Protein AF-A0A6P7GN76-F1 (afdb_monomer_lite)

Foldseek 3Di:
DDDDVPVVVVVLVVLVVVLVVCLVVVVVCCCCVPVQVVCCVVVVDHVVQVVVLCVVLLVQCLVVLAQVRSLVVVLCSCCPVVVHPSVCCVVCVQVCLLLVQVSLLSLLLSVLVSLCVVQVNDDDPVLSVLSNVLSNVVSNVPLQDQVCSLVSSVVSCVVSVRDCPCSVVVVVCSVVSSSVSNSRHHDDDPDD

Structure (mmCIF, N/CA/C/O backbone):
data_AF-A0A6P7GN76-F1
#
_entry.id   AF-A0A6P7GN76-F1
#
loop_
_atom_site.group_PDB
_atom_site.id
_atom_site.type_symbol
_atom_site.label_atom_id
_atom_site.label_alt_id
_atom_site.label_comp_id
_atom_site.label_asym_id
_atom_site.label_entity_id
_atom_site.label_seq_id
_atom_site.pdbx_PDB_ins_code
_atom_site.Cartn_x
_atom_site.Cartn_y
_atom_site.Cartn_z
_atom_site.occupancy
_atom_site.B_iso_or_equiv
_atom_site.auth_seq_id
_atom_site.auth_comp_id
_atom_site.auth_asym_id
_atom_site.auth_atom_id
_atom_site.pdbx_PDB_model_num
ATOM 1 N N . MET A 1 1 ? -1.998 12.000 -39.379 1.00 40.88 1 MET A N 1
ATOM 2 C CA . MET A 1 1 ? -2.944 11.175 -40.165 1.00 40.88 1 MET A CA 1
ATOM 3 C C . MET A 1 1 ? -2.112 10.050 -40.775 1.00 40.88 1 MET A C 1
ATOM 5 O O . MET A 1 1 ? -1.267 10.348 -41.595 1.00 40.88 1 MET A O 1
ATOM 9 N N . LYS A 1 2 ? -2.093 8.824 -40.243 1.00 29.69 2 LYS A N 1
ATOM 10 C CA . LYS A 1 2 ? -3.126 7.789 -40.419 1.00 29.69 2 LYS A CA 1
ATOM 11 C C . LYS A 1 2 ? -2.825 6.589 -39.490 1.00 29.69 2 LYS A C 1
ATOM 13 O O . LYS A 1 2 ? -1.679 6.181 -39.382 1.00 29.69 2 LYS A O 1
ATOM 18 N N . MET A 1 3 ? -3.868 6.043 -38.862 1.00 30.94 3 MET A N 1
ATOM 19 C CA . MET A 1 3 ? -4.043 4.615 -38.522 1.00 30.94 3 MET A CA 1
ATOM 20 C C . MET A 1 3 ? -3.067 3.880 -37.565 1.00 30.94 3 MET A C 1
ATOM 22 O O . MET A 1 3 ? -3.110 2.659 -37.547 1.00 30.94 3 MET A O 1
ATOM 26 N N . VAL A 1 4 ? -2.247 4.543 -36.736 1.00 45.50 4 VAL A N 1
ATOM 27 C CA . VAL A 1 4 ? -1.469 3.837 -35.670 1.00 45.50 4 VAL A CA 1
ATOM 28 C C . VAL A 1 4 ? -2.053 4.033 -34.258 1.00 45.50 4 VAL A C 1
ATOM 30 O O . VAL A 1 4 ? -1.902 3.191 -33.390 1.00 45.50 4 VAL A O 1
ATOM 33 N N . LYS A 1 5 ? -2.853 5.080 -34.024 1.00 52.41 5 LYS A N 1
ATOM 34 C CA . LYS A 1 5 ? -3.283 5.454 -32.661 1.00 52.41 5 LYS A CA 1
ATOM 35 C C . LYS A 1 5 ? -4.388 4.594 -32.029 1.00 52.41 5 LYS A C 1
ATOM 37 O O . LYS A 1 5 ? -4.547 4.652 -30.818 1.00 52.41 5 LYS A O 1
ATOM 42 N N . VAL A 1 6 ? -5.183 3.846 -32.798 1.00 51.44 6 VAL A N 1
ATOM 43 C CA . VAL A 1 6 ? -6.374 3.156 -32.249 1.00 51.44 6 VAL A CA 1
ATOM 44 C C . VAL A 1 6 ? -6.013 1.793 -31.655 1.00 51.44 6 VAL A C 1
ATOM 46 O O . VAL A 1 6 ? -6.516 1.445 -30.591 1.00 51.44 6 VAL A O 1
ATOM 49 N N . THR A 1 7 ? -5.084 1.062 -32.277 1.00 52.09 7 THR A N 1
ATOM 50 C CA . THR A 1 7 ? -4.563 -0.208 -31.746 1.00 52.09 7 THR A CA 1
ATOM 51 C C . THR A 1 7 ? -3.723 0.023 -30.488 1.00 52.09 7 THR A C 1
ATOM 53 O O . THR A 1 7 ? -3.873 -0.712 -29.516 1.00 52.09 7 THR A O 1
ATOM 56 N N . ASP A 1 8 ? -2.937 1.106 -30.465 1.00 63.81 8 ASP A N 1
ATOM 57 C CA . ASP A 1 8 ? -2.183 1.539 -29.283 1.00 63.81 8 ASP A CA 1
ATOM 58 C C . ASP A 1 8 ? -3.108 1.962 -28.139 1.00 63.81 8 ASP A C 1
ATOM 60 O O . ASP A 1 8 ? -2.852 1.624 -26.994 1.00 63.81 8 ASP A O 1
ATOM 64 N N . ILE A 1 9 ? -4.218 2.655 -28.420 1.00 66.75 9 ILE A N 1
ATOM 65 C CA . ILE A 1 9 ? -5.182 3.048 -27.379 1.00 66.75 9 ILE A CA 1
ATOM 66 C C . ILE A 1 9 ? -5.837 1.827 -26.737 1.00 66.75 9 ILE A C 1
ATOM 68 O O . ILE A 1 9 ? -5.947 1.776 -25.516 1.00 66.75 9 ILE A O 1
ATOM 72 N N . VAL A 1 10 ? -6.247 0.832 -27.528 1.00 73.62 10 VAL A N 1
ATOM 73 C CA . VAL A 1 10 ? -6.831 -0.405 -26.985 1.00 73.62 10 VAL A CA 1
ATOM 74 C C . VAL A 1 10 ? -5.789 -1.188 -26.181 1.00 73.62 10 VAL A C 1
ATOM 76 O O . VAL A 1 10 ? -6.105 -1.687 -25.100 1.00 73.62 10 VAL A O 1
ATOM 79 N N . LEU A 1 11 ? -4.540 -1.245 -26.655 1.00 73.75 11 LEU A N 1
ATOM 80 C CA . LEU A 1 11 ? -3.431 -1.871 -25.935 1.00 73.75 11 LEU A CA 1
ATOM 81 C C . LEU A 1 11 ? -3.127 -1.147 -24.616 1.00 73.75 11 LEU A C 1
ATOM 83 O O . LEU A 1 11 ? -3.018 -1.799 -23.583 1.00 73.75 11 LEU A O 1
ATOM 87 N N . VAL A 1 12 ? -3.053 0.183 -24.629 1.00 73.56 12 VAL A N 1
ATOM 88 C CA . VAL A 1 12 ? -2.817 1.009 -23.438 1.00 73.56 12 VAL A CA 1
ATOM 89 C C . VAL A 1 12 ? -3.969 0.852 -22.451 1.00 73.56 12 VAL A C 1
ATOM 91 O O . VAL A 1 12 ? -3.726 0.599 -21.279 1.00 73.56 12 VAL A O 1
ATOM 94 N N . ILE A 1 13 ? -5.227 0.901 -22.898 1.00 76.06 13 ILE A N 1
ATOM 95 C CA . ILE A 1 13 ? -6.390 0.650 -22.030 1.00 76.06 13 ILE A CA 1
ATOM 96 C C . ILE A 1 13 ? -6.326 -0.759 -21.426 1.00 76.06 13 ILE A C 1
ATOM 98 O O . ILE A 1 13 ? -6.604 -0.929 -20.239 1.00 76.06 13 ILE A O 1
ATOM 102 N N . SER A 1 14 ? -5.922 -1.765 -22.204 1.00 79.19 14 SER A N 1
ATOM 103 C CA . SER A 1 14 ? -5.743 -3.132 -21.706 1.00 79.19 14 SER A CA 1
ATOM 104 C C . SER A 1 14 ? -4.623 -3.223 -20.663 1.00 79.19 14 SER A C 1
ATOM 106 O O . SER A 1 14 ? -4.830 -3.801 -19.597 1.00 79.19 14 SER A O 1
ATOM 108 N N . GLN A 1 15 ? -3.468 -2.602 -20.915 1.00 77.81 15 GLN A N 1
ATOM 109 C CA . GLN A 1 15 ? -2.339 -2.537 -19.979 1.00 77.81 15 GLN A CA 1
ATOM 110 C C . GLN A 1 15 ? -2.715 -1.821 -18.678 1.00 77.81 15 GLN A C 1
ATOM 112 O O . GLN A 1 15 ? -2.392 -2.302 -17.593 1.00 77.81 15 GLN A O 1
ATOM 117 N N . LEU A 1 16 ? -3.454 -0.716 -18.773 1.00 78.19 16 LEU A N 1
ATOM 118 C CA . LEU A 1 16 ? -3.996 0.006 -17.624 1.00 78.19 16 LEU A CA 1
ATOM 119 C C . LEU A 1 16 ? -5.017 -0.848 -16.853 1.00 78.19 16 LEU A C 1
ATOM 121 O O . LEU A 1 16 ? -5.015 -0.850 -15.623 1.00 78.19 16 LEU A O 1
ATOM 125 N N . GLY A 1 17 ? -5.848 -1.623 -17.553 1.00 79.69 17 GLY A N 1
ATOM 126 C CA . GLY A 1 17 ? -6.764 -2.587 -16.942 1.00 79.69 17 GLY A CA 1
ATOM 127 C C . GLY A 1 17 ? -6.030 -3.669 -16.144 1.00 79.69 17 GLY A C 1
ATOM 128 O O . GLY A 1 17 ? -6.375 -3.923 -14.988 1.00 79.69 17 GLY A O 1
ATOM 129 N N . TRP A 1 18 ? -4.972 -4.252 -16.717 1.00 79.38 18 TRP A N 1
ATOM 130 C CA . TRP A 1 18 ? -4.101 -5.211 -16.027 1.00 79.38 18 TRP A CA 1
ATOM 131 C C . TRP A 1 18 ? -3.360 -4.588 -14.843 1.00 79.38 18 TRP A C 1
ATOM 133 O O . TRP A 1 18 ? -3.248 -5.219 -13.791 1.00 79.38 18 TRP A O 1
ATOM 143 N N . PHE A 1 19 ? -2.902 -3.345 -14.974 1.00 80.88 19 PHE A N 1
ATOM 144 C CA . PHE A 1 19 ? -2.276 -2.593 -13.889 1.00 80.88 19 PHE A CA 1
ATOM 145 C C . PHE A 1 19 ? -3.237 -2.387 -12.712 1.00 80.88 19 PHE A C 1
ATOM 147 O O . PHE A 1 19 ? -2.898 -2.721 -11.574 1.00 80.88 19 PHE A O 1
ATOM 154 N N . ILE A 1 20 ? -4.464 -1.928 -12.986 1.00 79.06 20 ILE A N 1
ATOM 155 C CA . ILE A 1 20 ? -5.505 -1.787 -11.962 1.00 79.06 20 ILE A CA 1
ATOM 156 C C . ILE A 1 20 ? -5.755 -3.147 -11.312 1.00 79.06 20 ILE A C 1
ATOM 158 O O . ILE A 1 20 ? -5.634 -3.254 -10.095 1.00 79.06 20 ILE A O 1
ATOM 162 N N . ALA A 1 21 ? -6.021 -4.196 -12.095 1.00 80.94 21 ALA A N 1
ATOM 163 C CA . ALA A 1 21 ? -6.261 -5.540 -11.571 1.00 80.94 21 ALA A CA 1
ATOM 164 C C . ALA A 1 21 ? -5.116 -6.032 -10.668 1.00 80.94 21 ALA A C 1
ATOM 166 O O . ALA A 1 21 ? -5.376 -6.568 -9.592 1.00 80.94 21 ALA A O 1
ATOM 167 N N . THR A 1 22 ? -3.864 -5.776 -11.052 1.00 83.31 22 THR A N 1
ATOM 168 C CA . THR A 1 22 ? -2.673 -6.133 -10.267 1.00 83.31 22 THR A CA 1
ATOM 169 C C . THR A 1 22 ? -2.651 -5.419 -8.918 1.00 83.31 22 THR A C 1
ATOM 171 O O . THR A 1 22 ? -2.397 -6.058 -7.899 1.00 83.31 22 THR A O 1
ATOM 174 N N . ILE A 1 23 ? -2.978 -4.123 -8.874 1.00 77.75 23 ILE A N 1
ATOM 175 C CA . ILE A 1 23 ? -3.087 -3.376 -7.612 1.00 77.75 23 ILE A CA 1
ATOM 176 C C . ILE A 1 23 ? -4.202 -3.954 -6.739 1.00 77.75 23 ILE A C 1
ATOM 178 O O . ILE A 1 23 ? -4.000 -4.160 -5.543 1.00 77.75 23 ILE A O 1
ATOM 182 N N . LEU A 1 24 ? -5.370 -4.240 -7.321 1.00 76.56 24 LEU A N 1
ATOM 183 C CA . LEU A 1 24 ? -6.513 -4.762 -6.565 1.00 76.56 24 LEU A CA 1
ATOM 184 C C . LEU A 1 24 ? -6.214 -6.122 -5.951 1.00 76.56 24 LEU A C 1
ATOM 186 O O . LEU A 1 24 ? -6.491 -6.344 -4.773 1.00 76.56 24 LEU A O 1
ATOM 190 N N . ILE A 1 25 ? -5.637 -7.012 -6.752 1.00 81.88 25 ILE A N 1
ATOM 191 C CA . ILE A 1 25 ? -5.227 -8.341 -6.317 1.00 81.88 25 ILE A CA 1
ATOM 192 C C . ILE A 1 25 ? -4.111 -8.212 -5.282 1.00 81.88 25 ILE A C 1
ATOM 194 O O . ILE A 1 25 ? -4.180 -8.870 -4.254 1.00 81.88 25 ILE A O 1
ATOM 198 N N . GLY A 1 26 ? -3.133 -7.329 -5.492 1.00 80.56 26 GLY A N 1
ATOM 199 C CA . GLY A 1 26 ? -2.040 -7.092 -4.551 1.00 80.56 26 GLY A CA 1
ATOM 200 C C . GLY A 1 26 ? -2.530 -6.644 -3.174 1.00 80.56 26 GLY A C 1
ATOM 201 O O . GLY A 1 26 ? -2.115 -7.215 -2.169 1.00 80.56 26 GLY A O 1
ATOM 202 N N . VAL A 1 27 ? -3.459 -5.686 -3.121 1.00 76.62 27 VAL A N 1
ATOM 203 C CA . VAL A 1 27 ? -4.073 -5.223 -1.863 1.00 76.62 27 VAL A CA 1
ATOM 204 C C . VAL A 1 27 ? -4.924 -6.320 -1.222 1.00 76.62 27 VAL A C 1
ATOM 206 O O . VAL A 1 27 ? -4.890 -6.512 -0.011 1.00 76.62 27 VAL A O 1
ATOM 209 N N . PHE A 1 28 ? -5.685 -7.073 -2.015 1.00 78.88 28 PHE A N 1
ATOM 210 C CA . PHE A 1 28 ? -6.496 -8.170 -1.490 1.00 78.88 28 PHE A CA 1
ATOM 211 C C . PHE A 1 28 ? -5.629 -9.301 -0.920 1.00 78.88 28 PHE A C 1
ATOM 213 O O . PHE A 1 28 ? -5.896 -9.814 0.166 1.00 78.88 28 PHE A O 1
ATOM 220 N N . LEU A 1 29 ? -4.551 -9.655 -1.620 1.00 81.06 29 LEU A N 1
ATOM 221 C CA . LEU A 1 29 ? -3.592 -10.659 -1.182 1.00 81.06 29 LEU A CA 1
ATOM 222 C C . LEU A 1 29 ? -2.809 -10.194 0.040 1.00 81.06 29 LEU A C 1
ATOM 224 O O . LEU A 1 29 ? -2.637 -10.996 0.947 1.00 81.06 29 LEU A O 1
ATOM 228 N N . SER A 1 30 ? -2.371 -8.935 0.126 1.00 78.69 30 SER A N 1
ATOM 229 C CA . SER A 1 30 ? -1.690 -8.445 1.332 1.00 78.69 30 SER A CA 1
ATOM 230 C C . SER A 1 30 ? -2.621 -8.496 2.549 1.00 78.69 30 SER A C 1
ATOM 232 O O . SER A 1 30 ? -2.231 -8.980 3.613 1.00 78.69 30 SER A O 1
ATOM 234 N N . GLN A 1 31 ? -3.887 -8.116 2.375 1.00 72.75 31 GLN A N 1
ATOM 235 C CA . GLN A 1 31 ? -4.908 -8.160 3.420 1.00 72.75 31 GLN A CA 1
ATOM 236 C C . GLN A 1 31 ? -5.188 -9.598 3.909 1.00 72.75 31 GLN A C 1
ATOM 238 O O . GLN A 1 31 ? -5.329 -9.834 5.112 1.00 72.75 31 GLN A O 1
ATOM 243 N N . LEU A 1 32 ? -5.231 -10.579 3.002 1.00 75.81 32 LEU A N 1
ATOM 244 C CA . LEU A 1 32 ? -5.445 -11.987 3.353 1.00 75.81 32 LEU A CA 1
ATOM 245 C C . LEU A 1 32 ? -4.172 -12.675 3.868 1.00 75.81 32 LEU A C 1
ATOM 247 O O . LEU A 1 32 ? -4.179 -13.255 4.948 1.00 75.81 32 LEU A O 1
ATOM 251 N N . ILE A 1 33 ? -3.074 -12.606 3.121 1.00 79.19 33 ILE A N 1
ATOM 252 C CA . ILE A 1 33 ? -1.848 -13.378 3.364 1.00 79.19 33 ILE A CA 1
ATOM 253 C C . ILE A 1 33 ? -1.023 -12.797 4.508 1.00 79.19 33 ILE A C 1
ATOM 255 O O . ILE A 1 33 ? -0.359 -13.556 5.200 1.00 79.19 33 ILE A O 1
ATOM 259 N N . ILE A 1 34 ? -1.043 -11.483 4.736 1.00 79.88 34 ILE A N 1
ATOM 260 C CA . ILE A 1 34 ? -0.248 -10.877 5.813 1.00 79.88 34 ILE A CA 1
ATOM 261 C C . ILE A 1 34 ? -1.108 -10.753 7.068 1.00 79.88 34 ILE A C 1
ATOM 263 O O . ILE A 1 34 ? -0.745 -11.260 8.129 1.00 79.88 34 ILE A O 1
ATOM 267 N N . LEU A 1 35 ? -2.284 -10.128 6.960 1.00 77.06 35 LEU A N 1
ATOM 268 C CA . LEU A 1 35 ? -3.049 -9.767 8.153 1.00 77.06 35 LEU A CA 1
ATOM 269 C C . LEU A 1 35 ? -3.709 -10.973 8.841 1.00 77.06 35 LEU A C 1
ATOM 271 O O . LEU A 1 35 ? -3.790 -10.993 10.070 1.00 77.06 35 LEU A O 1
ATOM 275 N N . GLN A 1 36 ? -4.154 -11.994 8.096 1.00 78.81 36 GLN A N 1
ATOM 276 C CA . GLN A 1 36 ? -4.791 -13.175 8.700 1.00 78.81 36 GLN A CA 1
ATOM 277 C C . GLN A 1 36 ? -3.831 -14.032 9.538 1.00 78.81 36 GLN A C 1
ATOM 279 O O . GLN A 1 36 ? -4.184 -14.320 10.686 1.00 78.81 36 GLN A O 1
ATOM 284 N N . PRO A 1 37 ? -2.642 -14.443 9.048 1.00 79.06 37 PRO A N 1
ATOM 285 C CA . PRO A 1 37 ? -1.725 -15.232 9.864 1.00 79.06 37 PRO A CA 1
ATOM 286 C C . PRO A 1 37 ? -1.133 -14.422 11.014 1.00 79.06 37 PRO A C 1
ATOM 288 O O . PRO A 1 37 ? -0.978 -14.976 12.099 1.00 79.06 37 PRO A O 1
ATOM 291 N N . VAL A 1 38 ? -0.886 -13.117 10.837 1.00 83.94 38 VAL A N 1
ATOM 292 C CA . VAL A 1 38 ? -0.476 -12.244 11.949 1.00 83.94 38 VAL A CA 1
ATOM 293 C C . VAL A 1 38 ? -1.559 -12.236 13.033 1.00 83.94 38 VAL A C 1
ATOM 295 O O . VAL A 1 38 ? -1.274 -12.539 14.190 1.00 83.94 38 VAL A O 1
ATOM 298 N N . TYR A 1 39 ? -2.824 -11.994 12.676 1.00 82.31 39 TYR A N 1
ATOM 299 C CA . TYR A 1 39 ? -3.924 -12.029 13.644 1.00 82.31 39 TYR A CA 1
ATOM 300 C C . TYR A 1 39 ? -4.043 -13.392 14.338 1.00 82.31 39 TYR A C 1
ATOM 302 O O . TYR A 1 39 ? -4.175 -13.466 15.561 1.00 82.31 39 TYR A O 1
ATOM 310 N N . TYR A 1 40 ? -3.966 -14.479 13.571 1.00 82.88 40 TYR A N 1
ATOM 311 C CA . TYR A 1 40 ? -4.067 -15.829 14.111 1.00 82.88 40 TYR A CA 1
ATOM 312 C C . TYR A 1 40 ? -2.915 -16.158 15.070 1.00 82.88 40 TYR A C 1
ATOM 314 O O . TYR A 1 40 ? -3.153 -16.734 16.129 1.00 82.88 40 TYR A O 1
ATOM 322 N N . PHE A 1 41 ? -1.684 -15.754 14.755 1.00 86.00 41 PHE A N 1
ATOM 323 C CA . PHE A 1 41 ? -0.521 -16.060 15.585 1.00 86.00 41 PHE A CA 1
ATOM 324 C C . PHE A 1 41 ? -0.546 -15.319 16.931 1.00 86.00 41 PHE A C 1
ATOM 326 O O . PHE A 1 41 ? -0.285 -15.929 17.970 1.00 86.00 41 PHE A O 1
ATOM 333 N N . PHE A 1 42 ? -0.917 -14.033 16.932 1.00 84.50 42 PHE A N 1
ATOM 334 C CA . PHE A 1 42 ? -0.931 -13.207 18.146 1.00 84.50 42 PHE A CA 1
ATOM 335 C C . PHE A 1 42 ? -2.211 -13.358 18.977 1.00 84.50 42 PHE A C 1
ATOM 337 O O . PHE A 1 42 ? -2.143 -13.442 20.201 1.00 84.50 42 PHE A O 1
ATOM 344 N N . VAL A 1 43 ? -3.383 -13.393 18.336 1.00 82.81 43 VAL A N 1
ATOM 345 C CA . VAL A 1 43 ? -4.682 -13.406 19.034 1.00 82.81 43 VAL A CA 1
ATOM 346 C C . VAL A 1 43 ? -5.192 -14.834 19.249 1.00 82.81 43 VAL A C 1
ATOM 348 O O . VAL A 1 43 ? -6.024 -15.058 20.129 1.00 82.81 43 VAL A O 1
ATOM 351 N N . ARG A 1 44 ? -4.708 -15.812 18.462 1.00 81.44 44 ARG A N 1
ATOM 352 C CA . ARG A 1 44 ? -5.145 -17.226 18.479 1.00 81.44 44 ARG A CA 1
ATOM 353 C C . ARG A 1 44 ? -6.664 -17.401 18.380 1.00 81.44 44 ARG A C 1
ATOM 355 O O . ARG A 1 44 ? -7.231 -18.372 18.876 1.00 81.44 44 ARG A O 1
ATOM 362 N N . LYS A 1 45 ? -7.338 -16.451 17.729 1.00 78.25 45 LYS A N 1
ATOM 363 C CA . LYS A 1 45 ? -8.776 -16.482 17.436 1.00 78.25 45 LYS A CA 1
ATOM 364 C C . LYS A 1 45 ? -8.994 -16.600 15.937 1.00 78.25 45 LYS A C 1
ATOM 366 O O . LYS A 1 45 ? -8.127 -16.252 15.144 1.00 78.25 45 LYS A O 1
ATOM 371 N N . ASN A 1 46 ? -10.178 -17.076 15.557 1.00 79.94 46 ASN A N 1
ATOM 372 C CA . ASN A 1 46 ? -10.548 -17.222 14.156 1.00 79.94 46 ASN A CA 1
ATOM 373 C C . ASN A 1 46 ? -10.604 -15.836 13.462 1.00 79.94 46 ASN A C 1
ATOM 375 O O . ASN A 1 46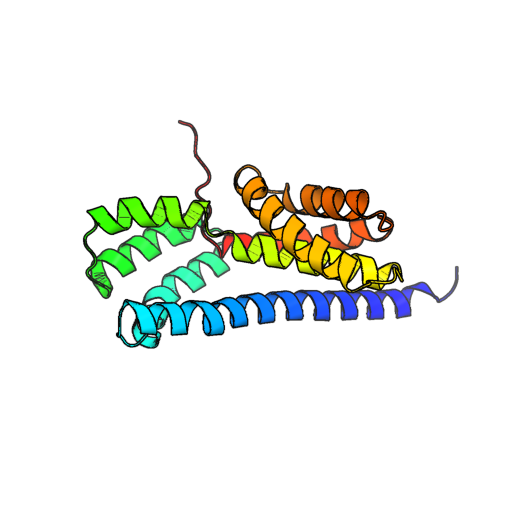 ? -11.500 -15.048 13.789 1.00 79.94 46 ASN A O 1
ATOM 379 N N . PRO A 1 47 ? -9.704 -15.541 12.499 1.00 77.31 47 PRO A N 1
ATOM 380 C CA . PRO A 1 47 ? -9.649 -14.248 11.813 1.00 77.31 47 PRO A CA 1
ATOM 381 C C . PRO A 1 47 ? -10.877 -13.992 10.931 1.00 77.31 47 PRO A C 1
ATOM 383 O O . PRO A 1 47 ? -11.233 -12.840 10.694 1.00 77.31 47 PRO A O 1
ATOM 386 N N . PHE A 1 48 ? -11.574 -15.038 10.475 1.00 77.31 48 PHE A N 1
ATOM 387 C CA . PHE A 1 48 ? -12.734 -14.881 9.596 1.00 77.31 48 PHE A CA 1
ATOM 388 C C . PHE A 1 48 ? -13.906 -14.189 10.294 1.00 77.31 48 PHE A C 1
ATOM 390 O O . PHE A 1 48 ? -14.565 -13.355 9.681 1.00 77.31 48 PHE A O 1
ATOM 397 N N . LYS A 1 49 ? -14.136 -14.460 11.589 1.00 75.31 49 LYS A N 1
ATOM 398 C CA . LYS A 1 49 ? -15.181 -13.763 12.363 1.00 75.31 49 LYS A CA 1
ATOM 399 C C . LYS A 1 49 ? -14.873 -12.274 12.522 1.00 75.31 49 LYS A C 1
ATOM 401 O O . LYS A 1 49 ? -15.783 -11.456 12.473 1.00 75.31 49 LYS A O 1
ATOM 406 N N . TYR A 1 50 ? -13.592 -11.939 12.676 1.00 75.56 50 TYR A N 1
ATOM 407 C CA . TYR A 1 50 ? -13.131 -10.557 12.763 1.00 75.56 50 TYR A CA 1
ATOM 408 C C . TYR A 1 50 ? -13.369 -9.809 11.446 1.00 75.56 50 TYR A C 1
ATOM 410 O O . TYR A 1 50 ? -13.970 -8.738 11.443 1.00 75.56 50 TYR A O 1
ATOM 418 N N . TYR A 1 51 ? -12.984 -10.408 10.316 1.00 75.25 51 TYR A N 1
ATOM 419 C CA . TYR A 1 51 ? -13.239 -9.824 8.998 1.00 75.25 51 TYR A CA 1
ATOM 420 C C . TYR A 1 51 ? -14.726 -9.667 8.694 1.00 75.25 51 TYR A C 1
ATOM 422 O O . TYR A 1 51 ? -15.114 -8.635 8.157 1.00 75.25 51 TYR A O 1
ATOM 430 N N . LEU A 1 52 ? -15.553 -10.658 9.055 1.00 78.75 52 LEU A N 1
ATOM 431 C CA . LEU A 1 52 ? -16.995 -10.612 8.811 1.00 78.75 52 LEU A CA 1
ATOM 432 C C . LEU A 1 52 ? -17.648 -9.418 9.521 1.00 78.75 52 LEU A C 1
ATOM 434 O O . LEU A 1 52 ? -18.460 -8.725 8.915 1.00 78.75 52 LEU A O 1
ATOM 438 N N . ALA A 1 53 ? -17.244 -9.141 10.764 1.00 77.56 53 ALA A N 1
ATOM 439 C CA . ALA A 1 53 ? -17.727 -7.990 11.525 1.00 77.56 53 ALA A CA 1
ATOM 440 C C . ALA A 1 53 ? -17.326 -6.654 10.867 1.00 77.56 53 ALA A C 1
ATOM 442 O O . ALA A 1 53 ? -18.117 -5.719 10.797 1.00 77.56 53 ALA A O 1
ATOM 443 N N . PHE A 1 54 ? -16.122 -6.579 10.293 1.00 76.00 54 PHE A N 1
ATOM 444 C CA . PHE A 1 54 ? -15.618 -5.376 9.623 1.00 76.00 54 PHE A CA 1
ATOM 445 C C . PHE A 1 54 ? -16.133 -5.154 8.195 1.00 76.00 54 PHE A C 1
ATOM 447 O O . PHE A 1 54 ? -15.898 -4.082 7.632 1.00 76.00 54 PHE A O 1
ATOM 454 N N . THR A 1 55 ? -16.863 -6.109 7.611 1.00 77.69 55 THR A N 1
ATOM 455 C CA . THR A 1 55 ? -17.372 -6.000 6.232 1.00 77.69 55 THR A CA 1
ATOM 456 C C . THR A 1 55 ? -18.174 -4.721 5.994 1.00 77.69 55 THR A C 1
ATOM 458 O O . THR A 1 55 ? -17.967 -4.064 4.975 1.00 77.69 55 THR A O 1
ATOM 461 N N . GLN A 1 56 ? -19.028 -4.312 6.940 1.00 77.62 56 GLN A N 1
ATOM 462 C CA . GLN A 1 56 ? -19.805 -3.070 6.835 1.00 77.62 56 GLN A CA 1
ATOM 463 C C . GLN A 1 56 ? -18.907 -1.830 6.752 1.00 77.62 56 GLN A C 1
ATOM 465 O O . GLN A 1 56 ? -19.144 -0.945 5.926 1.00 77.62 56 GLN A O 1
ATOM 470 N N . GLY A 1 57 ? -17.849 -1.782 7.562 1.00 74.31 57 GLY A N 1
ATOM 471 C CA . GLY A 1 57 ? -16.857 -0.711 7.534 1.00 74.31 57 GLY A CA 1
ATOM 472 C C . GLY A 1 57 ? -16.099 -0.662 6.207 1.00 74.31 57 GLY A C 1
ATOM 473 O O . GLY A 1 57 ? -15.964 0.405 5.610 1.00 74.31 57 GLY A O 1
ATOM 474 N N . THR A 1 58 ? -15.683 -1.820 5.686 1.00 73.50 58 THR A N 1
ATOM 475 C CA . THR A 1 58 ? -14.991 -1.929 4.391 1.00 73.50 58 THR A CA 1
ATOM 476 C C . THR A 1 58 ? -15.880 -1.518 3.215 1.00 73.50 58 THR A C 1
ATOM 478 O O . THR A 1 58 ? -15.432 -0.773 2.343 1.00 73.50 58 THR A O 1
ATOM 481 N N . VAL A 1 59 ? -17.143 -1.953 3.194 1.00 77.38 59 VAL A N 1
ATOM 482 C CA . VAL A 1 59 ? -18.111 -1.571 2.152 1.00 77.38 59 VAL A CA 1
ATOM 483 C C . VAL A 1 59 ? -18.407 -0.075 2.215 1.00 77.38 59 VAL A C 1
ATOM 485 O O . VAL A 1 59 ? -18.449 0.579 1.178 1.00 77.38 59 VAL A O 1
ATOM 488 N N . THR A 1 60 ? -18.537 0.491 3.416 1.00 75.19 60 THR A N 1
ATOM 489 C CA . THR A 1 60 ? -18.750 1.934 3.595 1.00 75.19 60 THR A CA 1
ATOM 490 C C . THR A 1 60 ? -17.536 2.737 3.131 1.00 75.19 60 THR A C 1
ATOM 492 O O . THR A 1 60 ? -17.701 3.723 2.414 1.00 75.19 60 THR A O 1
ATOM 495 N N . ALA A 1 61 ? -16.317 2.307 3.473 1.00 68.94 61 ALA A N 1
ATOM 496 C CA . ALA A 1 61 ? -15.078 2.941 3.013 1.00 68.94 61 ALA A CA 1
ATOM 497 C C . ALA A 1 61 ? -14.974 2.933 1.482 1.00 68.94 61 ALA A C 1
ATOM 499 O O . ALA A 1 61 ? -14.600 3.938 0.883 1.00 68.94 61 ALA A O 1
ATOM 500 N N . PHE A 1 62 ? -15.354 1.812 0.861 1.00 69.00 62 PHE A N 1
ATOM 501 C CA . PHE A 1 62 ? -15.383 1.657 -0.590 1.00 69.00 62 PHE A CA 1
ATOM 502 C C . PHE A 1 62 ? -16.440 2.549 -1.248 1.00 69.00 62 PHE A C 1
ATOM 504 O O . PHE A 1 62 ? -16.136 3.272 -2.190 1.00 69.00 62 PHE A O 1
ATOM 511 N N . ALA A 1 63 ? -17.670 2.531 -0.731 1.00 72.00 63 ALA A N 1
ATOM 512 C CA . ALA A 1 63 ? -18.790 3.284 -1.289 1.00 72.00 63 ALA A CA 1
ATOM 513 C C . ALA A 1 63 ? -18.605 4.802 -1.155 1.00 72.00 63 ALA A C 1
ATOM 515 O O . ALA A 1 63 ? -18.995 5.558 -2.039 1.00 72.00 63 ALA A O 1
ATOM 516 N N . THR A 1 64 ? -18.005 5.250 -0.053 1.00 67.12 64 THR A N 1
ATOM 517 C CA . THR A 1 64 ? -17.772 6.677 0.216 1.00 67.12 64 THR A CA 1
ATOM 518 C C . THR A 1 64 ? -16.428 7.177 -0.299 1.00 67.12 64 THR A C 1
ATOM 520 O O . THR A 1 64 ? -16.158 8.373 -0.181 1.00 67.12 64 THR A O 1
ATOM 523 N N . ALA A 1 65 ? -15.577 6.281 -0.821 1.00 61.00 65 ALA A N 1
ATOM 524 C CA . ALA A 1 65 ? -14.193 6.568 -1.189 1.00 61.00 65 ALA A CA 1
ATOM 525 C C . ALA A 1 65 ? -13.459 7.369 -0.092 1.00 61.00 65 ALA A C 1
ATOM 527 O O . ALA A 1 65 ? -12.630 8.230 -0.386 1.00 61.00 65 ALA A O 1
ATOM 528 N N . SER A 1 66 ? -13.800 7.139 1.184 1.00 58.09 66 SER A N 1
ATOM 529 C CA . SER A 1 66 ? -13.320 7.936 2.310 1.00 58.09 66 SER A CA 1
ATOM 530 C C . SER A 1 66 ? -13.163 7.102 3.571 1.00 58.09 66 SER A C 1
ATOM 532 O O . SER A 1 66 ? -14.111 6.696 4.242 1.00 58.09 66 SER A O 1
ATOM 534 N N . ALA A 1 67 ? -11.911 6.954 3.964 1.00 61.38 67 ALA A N 1
ATOM 535 C CA . ALA A 1 67 ? -11.495 6.384 5.225 1.00 61.38 67 ALA A CA 1
ATOM 536 C C . ALA A 1 67 ? -12.167 6.993 6.460 1.00 61.38 67 ALA A C 1
ATOM 538 O O . ALA A 1 67 ? -12.552 6.292 7.395 1.00 61.38 67 ALA A O 1
ATOM 539 N N . ALA A 1 68 ? -12.246 8.326 6.487 1.00 64.88 68 ALA A N 1
ATOM 540 C CA . ALA A 1 68 ? -12.768 9.063 7.628 1.00 64.88 68 ALA A CA 1
ATOM 541 C C . ALA A 1 68 ? -14.272 8.812 7.804 1.00 64.88 68 ALA A C 1
ATOM 543 O O . ALA A 1 68 ? -14.765 8.836 8.929 1.00 64.88 68 ALA A O 1
ATOM 544 N N . ALA A 1 69 ? -14.980 8.520 6.707 1.00 68.25 69 ALA A N 1
ATOM 545 C CA . ALA A 1 69 ? -16.393 8.162 6.736 1.00 68.25 69 ALA A CA 1
ATOM 546 C C . ALA A 1 69 ? -16.629 6.741 7.279 1.00 68.25 69 ALA A C 1
ATOM 548 O O . ALA A 1 69 ? -17.654 6.493 7.909 1.00 68.25 69 ALA A O 1
ATOM 549 N N . ALA A 1 70 ? -15.669 5.826 7.108 1.00 74.44 70 ALA A N 1
ATOM 550 C CA . ALA A 1 70 ? -15.745 4.466 7.646 1.00 74.44 70 ALA A CA 1
ATOM 551 C C . ALA A 1 70 ? -15.281 4.342 9.108 1.00 74.44 70 ALA A C 1
ATOM 553 O O . ALA A 1 70 ? -15.642 3.390 9.797 1.00 74.44 70 ALA A O 1
ATOM 554 N N . LEU A 1 71 ? -14.509 5.310 9.612 1.00 77.44 71 LEU A N 1
ATOM 555 C CA . LEU A 1 71 ? -14.001 5.326 10.985 1.00 77.44 71 LEU A CA 1
ATOM 556 C C . LEU A 1 71 ? -15.095 5.183 12.075 1.00 77.44 71 LEU A C 1
ATOM 558 O O . LEU A 1 71 ? -14.909 4.344 12.958 1.00 77.44 71 LEU A O 1
ATOM 562 N N . PRO A 1 72 ? -16.228 5.921 12.055 1.00 79.94 72 PRO A N 1
ATOM 563 C CA . PRO A 1 72 ? -17.286 5.749 13.059 1.00 79.94 72 PRO A CA 1
ATOM 564 C C . PRO A 1 72 ? -17.960 4.371 12.991 1.00 79.94 72 PRO A C 1
ATOM 566 O O . PRO A 1 72 ? -18.293 3.803 14.029 1.00 79.94 72 PRO A O 1
ATOM 569 N N . VAL A 1 73 ? -18.107 3.801 11.790 1.00 82.56 73 VAL A N 1
ATOM 570 C CA . VAL A 1 73 ? -18.638 2.440 11.602 1.00 82.56 73 VAL A CA 1
ATOM 571 C C . VAL A 1 73 ? -17.681 1.417 12.217 1.00 82.56 73 VAL A C 1
ATOM 573 O O . VAL A 1 73 ? -18.106 0.546 12.969 1.00 82.56 73 VAL A O 1
ATOM 576 N N . ASN A 1 74 ? -16.377 1.582 11.988 1.00 82.38 74 ASN A N 1
ATOM 577 C CA . ASN A 1 74 ? -15.346 0.726 12.569 1.00 82.38 74 ASN A CA 1
ATOM 578 C C . ASN A 1 74 ? -15.306 0.812 14.102 1.00 82.38 74 ASN A C 1
ATOM 580 O O . ASN A 1 74 ? -15.143 -0.215 14.756 1.00 82.38 74 ASN A O 1
ATOM 584 N N . PHE A 1 75 ? -15.482 2.002 14.691 1.00 84.44 75 PHE A N 1
ATOM 585 C CA . PHE A 1 75 ? -15.596 2.135 16.148 1.00 84.44 75 PHE A CA 1
ATOM 586 C C . PHE A 1 75 ? -16.817 1.388 16.697 1.00 84.44 75 PHE A C 1
ATOM 588 O O . PHE A 1 75 ? -16.681 0.676 17.688 1.00 84.44 75 PHE A O 1
ATOM 595 N N . ASN A 1 76 ? -17.973 1.470 16.028 1.00 83.62 76 ASN A N 1
ATOM 596 C CA . ASN A 1 76 ? -19.165 0.719 16.432 1.00 83.62 76 ASN A CA 1
ATOM 597 C C . ASN A 1 76 ? -18.955 -0.800 16.375 1.00 83.62 76 ASN A C 1
ATOM 599 O O . ASN A 1 76 ? -19.371 -1.492 17.299 1.00 83.62 76 ASN A O 1
ATOM 603 N N . VAL A 1 77 ? -18.291 -1.315 15.337 1.00 84.12 77 VAL A N 1
ATOM 604 C CA . VAL A 1 77 ? -17.960 -2.747 15.217 1.00 84.12 77 VAL A CA 1
ATOM 605 C C . VAL A 1 77 ? -16.982 -3.184 16.319 1.00 84.12 77 VAL A C 1
ATOM 607 O O . VAL A 1 77 ? -17.143 -4.239 16.934 1.00 84.12 77 VAL A O 1
ATOM 610 N N . LEU A 1 78 ? -15.969 -2.364 16.610 1.00 84.25 78 LEU A N 1
ATOM 611 C CA . LEU A 1 78 ? -14.963 -2.656 17.638 1.00 84.25 78 LEU A CA 1
ATOM 612 C C . LEU A 1 78 ? -15.553 -2.671 19.053 1.00 84.25 78 LEU A C 1
ATOM 614 O O . LEU A 1 78 ? -15.218 -3.561 19.842 1.00 84.25 78 LEU A O 1
ATOM 618 N N . ASP A 1 79 ? -16.437 -1.722 19.356 1.00 83.81 79 ASP A N 1
ATOM 619 C CA . ASP A 1 79 ? -17.032 -1.573 20.683 1.00 83.81 79 ASP A CA 1
ATOM 620 C C . ASP A 1 79 ? -18.216 -2.545 20.891 1.00 83.81 79 ASP A C 1
ATOM 622 O O . ASP A 1 79 ? -18.308 -3.165 21.953 1.00 83.81 79 ASP A O 1
ATOM 626 N N . ASN A 1 80 ? -19.089 -2.751 19.891 1.00 82.25 80 ASN A N 1
ATOM 627 C CA . ASN A 1 80 ? -20.309 -3.562 20.045 1.00 82.25 80 ASN A CA 1
ATOM 628 C C . ASN A 1 80 ? -20.135 -5.037 19.643 1.00 82.25 80 ASN A C 1
ATOM 630 O O . ASN A 1 80 ? -20.526 -5.924 20.407 1.00 82.25 80 ASN A O 1
ATOM 634 N N . ASP A 1 81 ? -19.535 -5.322 18.480 1.00 82.00 81 ASP A N 1
ATOM 635 C CA . ASP A 1 81 ? -19.424 -6.698 17.963 1.00 82.00 81 ASP A CA 1
ATOM 636 C C . ASP A 1 81 ? -18.207 -7.426 18.544 1.00 82.00 81 ASP A C 1
ATOM 638 O O . ASP A 1 81 ? -18.282 -8.592 18.941 1.00 82.00 81 ASP A O 1
ATOM 642 N N . LEU A 1 82 ? -17.071 -6.727 18.619 1.00 80.31 82 LEU A N 1
ATOM 643 C CA . LEU A 1 82 ? -15.799 -7.279 19.097 1.00 80.31 82 LEU A CA 1
ATOM 644 C C . LEU A 1 82 ? -15.553 -7.044 20.593 1.00 80.31 82 LEU A C 1
ATOM 646 O O . LEU A 1 82 ? -14.648 -7.670 21.153 1.00 80.31 82 LEU A O 1
ATOM 650 N N . LYS A 1 83 ? -16.371 -6.198 21.238 1.00 83.06 83 LYS A N 1
ATOM 651 C CA . LYS A 1 83 ? -16.348 -5.894 22.681 1.00 83.06 83 LYS A CA 1
ATOM 652 C C . LYS A 1 83 ? -14.958 -5.510 23.199 1.00 83.06 83 LYS A C 1
ATOM 654 O O . LYS A 1 83 ? -14.541 -5.941 24.277 1.00 83.06 83 LYS A O 1
ATOM 659 N N . ILE A 1 84 ? -14.216 -4.731 22.417 1.00 84.06 84 ILE A N 1
ATOM 660 C CA . ILE A 1 84 ? -12.897 -4.225 22.807 1.00 84.06 84 ILE A CA 1
ATOM 661 C C . ILE A 1 84 ? -13.088 -2.988 23.691 1.00 84.06 84 ILE A C 1
ATOM 663 O O . ILE A 1 84 ? -14.005 -2.199 23.488 1.00 84.06 84 ILE A O 1
ATOM 667 N N . HIS A 1 85 ? -12.225 -2.802 24.693 1.00 85.69 85 HIS A N 1
ATOM 668 C CA . HIS A 1 85 ? -12.275 -1.605 25.530 1.00 85.69 85 HIS A CA 1
ATOM 669 C C . HIS A 1 85 ? -12.060 -0.340 24.692 1.00 85.69 85 HIS A C 1
ATOM 671 O O . HIS A 1 85 ? -10.988 -0.141 24.116 1.00 85.69 85 HIS A O 1
ATOM 677 N N . SER A 1 86 ? -13.042 0.561 24.724 1.00 81.62 86 SER A N 1
ATOM 678 C CA . SER A 1 86 ? -13.052 1.821 23.972 1.00 81.62 86 SER A CA 1
ATOM 679 C C . SER A 1 86 ? -11.818 2.700 24.214 1.00 81.62 86 SER A C 1
ATOM 681 O O . SER A 1 86 ? -11.385 3.407 23.307 1.00 81.62 86 SER A O 1
ATOM 683 N N . SER A 1 87 ? -11.197 2.622 25.397 1.00 85.00 87 SER A N 1
ATOM 684 C CA . SER A 1 87 ? -9.927 3.304 25.698 1.00 85.00 87 SER A CA 1
ATOM 685 C C . SER A 1 87 ? -8.776 2.828 24.796 1.00 85.00 87 SER A C 1
ATOM 687 O O . SER A 1 87 ? -8.032 3.641 24.249 1.00 85.00 87 SER A O 1
ATOM 689 N N . ILE A 1 88 ? -8.679 1.515 24.551 1.00 84.81 88 ILE A N 1
ATOM 690 C CA . ILE A 1 88 ? -7.667 0.926 23.662 1.00 84.81 88 ILE A CA 1
ATOM 691 C C . ILE A 1 88 ? -8.007 1.273 22.214 1.00 84.81 88 ILE A C 1
ATOM 693 O O . ILE A 1 88 ? -7.147 1.745 21.471 1.00 84.81 88 ILE A O 1
ATOM 697 N N . THR A 1 89 ? -9.271 1.099 21.821 1.00 83.31 89 THR A N 1
ATOM 698 C CA . THR A 1 89 ? -9.731 1.364 20.456 1.00 83.31 89 THR A CA 1
ATOM 699 C C . THR A 1 89 ? -9.466 2.815 20.053 1.00 83.31 89 THR A C 1
ATOM 701 O O . THR A 1 89 ? -8.891 3.061 18.996 1.00 83.31 89 THR A O 1
ATOM 704 N N . ARG A 1 90 ? -9.814 3.787 20.906 1.00 83.62 90 ARG A N 1
ATOM 705 C CA . ARG A 1 90 ? -9.642 5.227 20.637 1.00 83.62 90 ARG A CA 1
ATOM 706 C C . ARG A 1 90 ? -8.185 5.680 20.610 1.00 83.62 90 ARG A C 1
ATOM 708 O O . ARG A 1 90 ? -7.902 6.696 19.984 1.00 83.62 90 ARG A O 1
ATOM 715 N N . PHE A 1 91 ? -7.276 4.943 21.241 1.00 85.19 91 PHE A N 1
ATOM 716 C CA . PHE A 1 91 ? -5.843 5.220 21.166 1.00 85.19 91 PHE A CA 1
ATOM 717 C C . PHE A 1 91 ? -5.200 4.566 19.934 1.00 85.19 91 PHE A C 1
ATOM 719 O O . PHE A 1 91 ? -4.507 5.225 19.160 1.00 85.19 91 PHE A O 1
ATOM 726 N N . VAL A 1 92 ? -5.469 3.277 19.712 1.00 84.38 92 VAL A N 1
ATOM 727 C CA . VAL A 1 92 ? -4.799 2.479 18.676 1.00 84.38 92 VAL A CA 1
ATOM 728 C C . VAL A 1 92 ? -5.344 2.772 17.279 1.00 84.38 92 VAL A C 1
ATOM 730 O O . VAL A 1 92 ? -4.551 2.873 16.345 1.00 84.38 92 VAL A O 1
ATOM 733 N N . MET A 1 93 ? -6.661 2.952 17.106 1.00 80.56 93 MET A N 1
ATOM 734 C CA . MET A 1 93 ? -7.247 3.188 15.777 1.00 80.56 93 MET A CA 1
ATOM 735 C C . MET A 1 93 ? -6.672 4.433 15.096 1.00 80.56 93 MET A C 1
ATOM 737 O O . MET A 1 93 ? -6.208 4.290 13.967 1.00 80.56 93 MET A O 1
ATOM 741 N N . PRO A 1 94 ? -6.633 5.628 15.721 1.00 76.12 94 PRO A N 1
ATOM 742 C CA . PRO A 1 94 ? -6.093 6.823 15.071 1.00 76.12 94 PRO A CA 1
ATOM 743 C C . PRO A 1 94 ? -4.603 6.730 14.733 1.00 76.12 94 PRO A C 1
ATOM 745 O O . PRO A 1 94 ? -4.174 7.251 13.702 1.00 76.12 94 PRO A O 1
ATOM 748 N N . ILE A 1 95 ? -3.817 6.057 15.576 1.00 79.25 95 ILE A N 1
ATOM 749 C CA . ILE A 1 95 ? -2.380 5.859 15.350 1.00 79.25 95 ILE A CA 1
ATOM 750 C C . ILE A 1 95 ? -2.161 4.866 14.208 1.00 79.25 95 ILE A C 1
ATOM 752 O O . ILE A 1 95 ? -1.474 5.184 13.239 1.00 79.25 95 ILE A O 1
ATOM 756 N N . GLY A 1 96 ? -2.801 3.697 14.278 1.00 73.94 96 GLY A N 1
ATOM 757 C CA . GLY A 1 96 ? -2.690 2.656 13.258 1.00 73.94 96 GLY A CA 1
ATOM 758 C C . GLY A 1 96 ? -3.170 3.143 11.896 1.00 73.94 96 GLY A C 1
ATOM 759 O O . GLY A 1 96 ? -2.531 2.890 10.891 1.00 73.94 96 GLY A O 1
ATOM 760 N N . THR A 1 97 ? -4.230 3.939 11.879 1.00 69.00 97 THR A N 1
ATOM 761 C CA . THR A 1 97 ? -4.747 4.634 10.699 1.00 69.00 97 THR A CA 1
ATOM 762 C C . THR A 1 97 ? -3.711 5.542 10.027 1.00 69.00 97 THR A C 1
ATOM 764 O O . THR A 1 97 ? -3.572 5.519 8.814 1.00 69.00 97 THR A O 1
ATOM 767 N N . ASN A 1 98 ? -2.955 6.337 10.788 1.00 68.19 98 ASN A N 1
ATOM 768 C CA 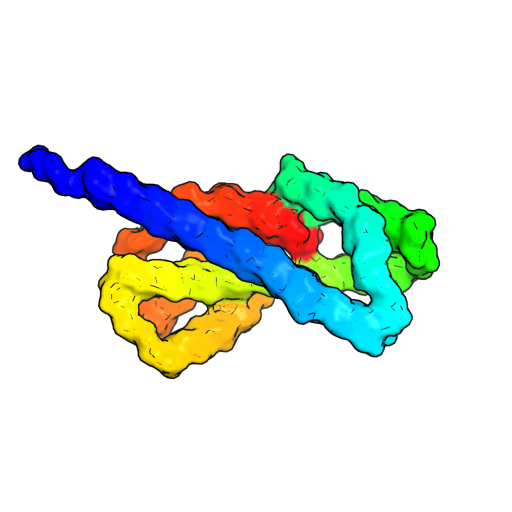. ASN A 1 98 ? -1.957 7.235 10.194 1.00 68.19 98 ASN A CA 1
ATOM 769 C C . ASN A 1 98 ? -0.697 6.502 9.713 1.00 68.19 98 ASN A C 1
ATOM 771 O O . ASN A 1 98 ? -0.051 6.963 8.778 1.00 68.19 98 ASN A O 1
ATOM 775 N N . ILE A 1 99 ? -0.333 5.396 10.363 1.00 69.12 99 ILE A N 1
ATOM 776 C CA . ILE A 1 99 ? 0.899 4.653 10.062 1.00 69.12 99 ILE A CA 1
ATOM 777 C C . ILE A 1 99 ? 0.663 3.591 8.977 1.00 69.12 99 ILE A C 1
ATOM 779 O O . ILE A 1 99 ? 1.564 3.308 8.191 1.00 69.12 99 ILE A O 1
ATOM 783 N N . ASN A 1 100 ? -0.535 3.003 8.915 1.00 71.75 100 ASN A N 1
ATOM 784 C CA . ASN A 1 100 ? -0.867 1.916 7.997 1.00 71.75 100 ASN A CA 1
ATOM 785 C C . ASN A 1 100 ? -1.112 2.454 6.581 1.00 71.75 100 ASN A C 1
ATOM 787 O O . ASN A 1 100 ? -2.243 2.715 6.169 1.00 71.75 100 ASN A O 1
ATOM 791 N N . MET A 1 101 ? -0.015 2.622 5.847 1.00 75.44 101 MET A N 1
ATOM 792 C CA . MET A 1 101 ? 0.011 3.135 4.478 1.00 75.44 101 MET A CA 1
ATOM 793 C C . MET A 1 101 ? 0.498 2.099 3.460 1.00 75.44 101 MET A C 1
ATOM 795 O O . MET A 1 101 ? 1.039 2.455 2.410 1.00 75.44 101 MET A O 1
ATOM 799 N N . ASP A 1 102 ? 0.253 0.817 3.724 1.00 77.44 102 ASP A N 1
ATOM 800 C CA . ASP A 1 102 ? 0.733 -0.282 2.877 1.00 77.44 102 ASP A CA 1
ATOM 801 C C . ASP A 1 102 ? 0.173 -0.214 1.446 1.00 77.44 102 ASP A C 1
ATOM 803 O O . ASP A 1 102 ? 0.880 -0.474 0.475 1.00 77.44 102 ASP A O 1
ATOM 807 N N . GLY A 1 103 ? -1.080 0.212 1.277 1.00 73.31 103 GLY A N 1
ATOM 808 C CA . GLY A 1 103 ? -1.706 0.406 -0.031 1.00 73.31 103 GLY A CA 1
ATOM 809 C C . GLY A 1 103 ? -1.106 1.583 -0.799 1.00 73.31 103 GLY A C 1
ATOM 810 O O . GLY A 1 103 ? -1.029 1.548 -2.026 1.00 73.31 103 GLY A O 1
ATOM 811 N N . THR A 1 104 ? -0.599 2.600 -0.093 1.00 77.31 104 THR A N 1
ATOM 812 C CA . THR A 1 104 ? 0.183 3.667 -0.728 1.00 77.31 104 THR A CA 1
ATOM 813 C C . THR A 1 104 ? 1.542 3.145 -1.186 1.00 77.31 104 THR A C 1
ATOM 815 O O . THR A 1 104 ? 1.931 3.428 -2.316 1.00 77.31 104 THR A O 1
ATOM 818 N N . ALA A 1 105 ? 2.248 2.373 -0.356 1.00 82.38 105 ALA A N 1
ATOM 819 C CA . ALA A 1 105 ? 3.533 1.783 -0.733 1.00 82.38 105 ALA A CA 1
ATOM 820 C C . ALA A 1 105 ? 3.389 0.874 -1.965 1.00 82.38 105 ALA A C 1
ATOM 822 O O . ALA A 1 105 ? 4.141 1.012 -2.931 1.00 82.38 105 ALA A O 1
ATOM 823 N N . LEU A 1 106 ? 2.360 0.019 -1.974 1.00 82.50 106 LEU A N 1
ATOM 824 C CA . LEU A 1 106 ? 2.044 -0.871 -3.092 1.00 82.50 106 LEU A CA 1
ATOM 825 C C . LEU A 1 106 ? 1.740 -0.077 -4.366 1.00 82.50 106 LEU A C 1
ATOM 827 O O . LEU A 1 106 ? 2.251 -0.413 -5.436 1.00 82.50 106 LEU A O 1
ATOM 831 N N . PHE A 1 107 ? 0.971 1.010 -4.263 1.00 80.38 107 PHE A N 1
ATOM 832 C CA . PHE A 1 107 ? 0.713 1.893 -5.399 1.00 80.38 107 PHE A CA 1
ATOM 833 C C . PHE A 1 107 ? 1.988 2.553 -5.932 1.00 80.38 107 PHE A C 1
ATOM 835 O O . PHE A 1 107 ? 2.204 2.547 -7.141 1.00 80.38 107 PHE A O 1
ATOM 842 N N . LEU A 1 108 ? 2.832 3.108 -5.059 1.00 84.75 108 LEU A N 1
ATOM 843 C CA . LEU A 1 108 ? 4.079 3.755 -5.472 1.00 84.75 108 LEU A CA 1
ATOM 844 C C . LEU A 1 108 ? 4.997 2.754 -6.186 1.00 84.75 108 LEU A C 1
ATOM 846 O O . LEU A 1 108 ? 5.445 3.024 -7.297 1.00 84.75 108 LEU A O 1
ATOM 850 N N . ALA A 1 109 ? 5.203 1.574 -5.595 1.00 88.31 109 ALA A N 1
ATOM 851 C CA . ALA A 1 109 ? 6.041 0.527 -6.170 1.00 88.31 109 ALA A CA 1
ATOM 852 C C . ALA A 1 109 ? 5.505 0.030 -7.522 1.00 88.31 109 ALA A C 1
ATOM 854 O O . ALA A 1 109 ? 6.239 0.006 -8.511 1.00 88.31 109 ALA A O 1
ATOM 855 N N . SER A 1 110 ? 4.220 -0.332 -7.587 1.00 86.56 110 SER A N 1
ATOM 856 C CA . SER A 1 110 ? 3.599 -0.833 -8.820 1.00 86.56 110 SER A CA 1
ATOM 857 C C . SER A 1 110 ? 3.576 0.222 -9.926 1.00 86.56 110 SER A C 1
ATOM 859 O O . SER A 1 110 ? 3.878 -0.108 -11.069 1.00 86.56 110 SER A O 1
ATOM 861 N N . SER A 1 111 ? 3.292 1.488 -9.602 1.00 85.19 111 SER A N 1
ATOM 862 C CA . SER A 1 111 ? 3.289 2.591 -10.574 1.00 85.19 111 SER A CA 1
ATOM 863 C C . SER A 1 111 ? 4.671 2.825 -11.174 1.00 85.19 111 SER A C 1
ATOM 865 O O . SER A 1 111 ? 4.797 3.000 -12.385 1.00 85.19 111 SER A O 1
ATOM 867 N N . THR A 1 112 ? 5.722 2.799 -10.349 1.00 86.88 112 THR A N 1
ATOM 868 C CA . THR A 1 112 ? 7.102 2.952 -10.826 1.00 86.88 112 THR A CA 1
ATOM 869 C C . THR A 1 112 ? 7.521 1.783 -11.716 1.00 86.88 112 THR A C 1
ATOM 871 O O . THR A 1 112 ? 8.105 2.008 -12.775 1.00 86.88 112 THR A O 1
ATOM 874 N N . VAL A 1 113 ? 7.189 0.544 -11.335 1.00 88.44 113 VAL A N 1
ATOM 875 C CA . VAL A 1 113 ? 7.476 -0.647 -12.156 1.00 88.44 113 VAL A CA 1
ATOM 876 C C . VAL A 1 113 ? 6.720 -0.595 -13.484 1.00 88.44 113 VAL A C 1
ATOM 878 O O . VAL A 1 113 ? 7.307 -0.859 -14.530 1.00 88.44 113 VAL A O 1
ATOM 881 N N . PHE A 1 114 ? 5.447 -0.202 -13.461 1.00 85.44 114 PHE A N 1
ATOM 882 C CA . PHE A 1 114 ? 4.626 -0.060 -14.660 1.00 85.44 114 PHE A CA 1
ATOM 883 C C . PHE A 1 114 ? 5.196 0.989 -15.626 1.00 85.44 114 PHE A C 1
ATOM 885 O O . PHE A 1 114 ? 5.359 0.707 -16.811 1.00 85.44 114 PHE A O 1
ATOM 892 N N . LEU A 1 115 ? 5.589 2.166 -15.125 1.00 84.00 115 LEU A N 1
ATOM 893 C CA . LEU A 1 115 ? 6.236 3.200 -15.944 1.00 84.00 115 LEU A CA 1
ATOM 894 C C . LEU A 1 115 ? 7.566 2.731 -16.543 1.00 84.00 115 LEU A C 1
ATOM 896 O O . LEU A 1 115 ? 7.854 3.005 -17.708 1.00 84.00 115 LEU A O 1
ATOM 900 N N . ALA A 1 116 ? 8.374 2.002 -15.773 1.00 85.25 116 ALA A N 1
ATOM 901 C CA . ALA A 1 116 ? 9.617 1.431 -16.279 1.00 85.25 116 ALA A CA 1
ATOM 902 C C . ALA A 1 116 ? 9.359 0.416 -17.407 1.00 85.25 116 ALA A C 1
ATOM 904 O O . ALA A 1 116 ? 10.048 0.440 -18.423 1.00 85.25 116 ALA A O 1
ATOM 905 N N . GLN A 1 117 ? 8.323 -0.419 -17.281 1.00 85.00 117 GLN A N 1
ATOM 906 C CA . GLN A 1 117 ? 7.923 -1.359 -18.333 1.00 85.00 117 GLN A CA 1
ATOM 907 C C . GLN A 1 117 ? 7.403 -0.646 -19.589 1.00 85.00 117 GLN A C 1
ATOM 909 O O . GLN A 1 117 ? 7.772 -1.032 -20.697 1.00 85.00 117 GLN A O 1
ATOM 914 N N . MET A 1 118 ? 6.598 0.411 -19.438 1.00 79.75 118 MET A N 1
ATOM 915 C CA . MET A 1 118 ? 6.073 1.191 -20.569 1.00 79.75 118 MET A CA 1
ATOM 916 C C . MET A 1 118 ? 7.171 1.907 -21.358 1.00 79.75 118 MET A C 1
ATOM 918 O O . MET A 1 118 ? 7.144 1.935 -22.586 1.00 79.75 118 MET A O 1
ATOM 922 N N . THR A 1 119 ? 8.165 2.440 -20.651 1.00 79.62 119 THR A N 1
ATOM 923 C CA . THR A 1 119 ? 9.288 3.167 -21.258 1.00 79.62 119 THR A CA 1
ATOM 924 C C . THR A 1 119 ? 10.379 2.244 -21.807 1.00 79.62 119 THR A C 1
ATOM 926 O O . THR A 1 119 ? 11.343 2.728 -22.401 1.00 79.62 119 THR A O 1
ATOM 929 N N . GLY A 1 120 ? 10.243 0.923 -21.628 1.00 79.81 120 GLY A N 1
ATOM 930 C CA . GLY A 1 120 ? 11.252 -0.064 -22.015 1.00 79.81 120 GLY A CA 1
ATOM 931 C C . GLY A 1 120 ? 12.527 0.001 -21.167 1.00 79.81 120 GLY A C 1
ATOM 932 O O . GLY A 1 120 ? 13.585 -0.450 -21.606 1.00 79.81 120 GLY A O 1
ATOM 933 N N . PHE A 1 121 ? 12.451 0.582 -19.968 1.00 82.12 121 PHE A N 1
ATOM 934 C CA . PHE A 1 121 ? 13.580 0.700 -19.055 1.00 82.12 121 PHE A CA 1
ATOM 935 C C . PHE A 1 121 ? 13.937 -0.672 -18.470 1.00 82.12 121 PHE A C 1
ATOM 937 O O . PHE A 1 121 ? 13.079 -1.388 -17.948 1.00 82.12 121 PHE A O 1
ATOM 944 N N . ASN A 1 122 ? 15.217 -1.046 -18.534 1.00 79.75 122 ASN A N 1
ATOM 945 C CA . ASN A 1 122 ? 15.672 -2.329 -18.011 1.00 79.75 122 ASN A CA 1
ATOM 946 C C . ASN A 1 122 ? 15.665 -2.313 -16.474 1.00 79.75 122 ASN A C 1
ATOM 948 O O . ASN A 1 122 ? 16.498 -1.670 -15.833 1.00 79.75 122 ASN A O 1
ATOM 952 N N . LEU A 1 123 ? 14.709 -3.030 -15.886 1.00 81.88 123 LEU A N 1
ATOM 953 C CA . LEU A 1 123 ? 14.607 -3.227 -14.446 1.00 81.88 123 LEU A CA 1
ATOM 954 C C . LEU A 1 123 ? 15.566 -4.335 -13.999 1.00 81.88 123 LEU A C 1
ATOM 956 O O . LEU A 1 123 ? 15.217 -5.514 -13.982 1.00 81.88 123 LEU A O 1
ATOM 960 N N . GLY A 1 124 ? 16.775 -3.946 -13.595 1.00 87.94 124 GLY A N 1
ATOM 961 C CA . GLY A 1 124 ? 17.688 -4.850 -12.899 1.00 87.94 124 GLY A CA 1
ATOM 962 C C . GLY A 1 124 ? 17.206 -5.172 -11.479 1.00 87.94 124 GLY A C 1
ATOM 963 O O . GLY A 1 124 ? 16.479 -4.393 -10.857 1.00 87.94 124 GLY A O 1
ATOM 964 N N . THR A 1 125 ? 17.674 -6.288 -10.914 1.00 85.31 125 THR A N 1
ATOM 965 C CA . THR A 1 125 ? 17.362 -6.705 -9.531 1.00 85.31 125 THR A CA 1
ATOM 966 C C . THR A 1 125 ? 17.684 -5.610 -8.504 1.00 85.31 125 THR A C 1
ATOM 968 O O . THR A 1 125 ? 16.929 -5.405 -7.556 1.00 85.31 125 THR A O 1
ATOM 971 N N . GLY A 1 126 ? 18.775 -4.862 -8.717 1.00 86.81 126 GLY A N 1
ATOM 972 C CA . GLY A 1 126 ? 19.153 -3.728 -7.869 1.00 86.81 126 GLY A CA 1
ATOM 973 C C . GLY A 1 126 ? 18.112 -2.606 -7.885 1.00 86.81 126 GLY A C 1
ATOM 974 O O . GLY A 1 126 ? 17.696 -2.146 -6.827 1.00 86.81 126 GLY A O 1
ATOM 975 N N . THR A 1 127 ? 17.616 -2.230 -9.068 1.00 86.06 127 THR A N 1
ATOM 976 C CA . THR A 1 127 ? 16.586 -1.194 -9.224 1.00 86.06 127 THR A CA 1
ATOM 977 C C . THR A 1 127 ? 15.281 -1.601 -8.548 1.00 86.06 127 THR A C 1
ATOM 979 O O . THR A 1 127 ? 14.666 -0.782 -7.876 1.00 86.06 127 THR A O 1
ATOM 982 N N . ILE A 1 128 ? 14.882 -2.873 -8.655 1.00 88.88 128 ILE A N 1
ATOM 983 C CA . ILE A 1 128 ? 13.672 -3.392 -7.996 1.00 88.88 128 ILE A CA 1
ATOM 984 C C . ILE A 1 128 ? 13.782 -3.275 -6.468 1.00 88.88 128 ILE A C 1
ATOM 986 O O . ILE A 1 128 ? 12.839 -2.820 -5.818 1.00 88.88 128 ILE A O 1
ATOM 990 N N . LEU A 1 129 ? 14.936 -3.625 -5.888 1.00 89.69 129 LEU A N 1
ATOM 991 C CA . LEU A 1 129 ? 15.179 -3.463 -4.450 1.00 89.69 129 LEU A CA 1
ATOM 992 C C . LEU A 1 129 ? 15.139 -1.992 -4.027 1.00 89.69 129 LEU A C 1
ATOM 994 O O . LEU A 1 129 ? 14.527 -1.663 -3.010 1.00 89.69 129 LEU A O 1
ATOM 998 N N . THR A 1 130 ? 15.733 -1.094 -4.816 1.00 88.94 130 THR A N 1
ATOM 999 C CA . THR A 1 130 ? 15.658 0.347 -4.550 1.00 88.94 130 THR A CA 1
ATOM 1000 C C . THR A 1 130 ? 14.216 0.848 -4.629 1.00 88.94 130 THR A C 1
ATOM 1002 O O . THR A 1 130 ? 13.789 1.565 -3.731 1.00 88.94 130 THR A O 1
ATOM 1005 N N . ILE A 1 131 ? 13.425 0.424 -5.624 1.00 90.00 131 ILE A N 1
ATOM 1006 C CA . ILE A 1 131 ? 11.993 0.764 -5.725 1.00 90.00 131 ILE A CA 1
ATOM 1007 C C . ILE A 1 131 ? 11.251 0.327 -4.467 1.00 90.00 131 ILE A C 1
ATOM 1009 O O . ILE A 1 131 ? 10.481 1.106 -3.907 1.00 90.00 131 ILE A O 1
ATOM 1013 N N . TRP A 1 132 ? 11.498 -0.888 -3.989 1.00 88.75 132 TRP A N 1
ATOM 1014 C CA . TRP A 1 132 ? 10.845 -1.408 -2.792 1.00 88.75 132 TRP A CA 1
ATOM 1015 C C . TRP A 1 132 ? 11.187 -0.597 -1.530 1.00 88.75 132 TRP A C 1
ATOM 1017 O O . TRP A 1 132 ? 10.287 -0.173 -0.802 1.00 88.75 132 TRP A O 1
ATOM 1027 N N . VAL A 1 133 ? 12.467 -0.292 -1.305 1.00 89.94 133 VAL A N 1
ATOM 1028 C CA . VAL A 1 133 ? 12.903 0.506 -0.145 1.00 89.94 133 VAL A CA 1
ATOM 1029 C C . VAL A 1 133 ? 12.393 1.947 -0.243 1.00 89.94 133 VAL A C 1
ATOM 1031 O O . VAL A 1 133 ? 11.794 2.461 0.703 1.00 89.94 133 VAL A O 1
ATOM 1034 N N . THR A 1 134 ? 12.569 2.601 -1.392 1.00 88.75 134 THR A N 1
ATOM 1035 C CA . THR A 1 134 ? 12.165 3.998 -1.581 1.00 88.75 134 THR A CA 1
ATOM 1036 C C . THR A 1 134 ? 10.649 4.161 -1.517 1.00 88.75 134 THR A C 1
ATOM 1038 O O . THR A 1 134 ? 10.179 5.102 -0.884 1.00 88.75 134 THR A O 1
ATOM 1041 N N . SER A 1 135 ? 9.865 3.251 -2.104 1.00 87.75 135 SER A N 1
ATOM 1042 C CA . SER A 1 135 ? 8.395 3.295 -2.017 1.00 87.75 135 SER A CA 1
ATOM 1043 C C . SER A 1 135 ? 7.890 3.148 -0.581 1.00 87.75 135 SER A C 1
ATOM 1045 O O . SER A 1 135 ? 6.964 3.861 -0.199 1.00 87.75 135 SER A O 1
ATOM 1047 N N . THR A 1 136 ? 8.541 2.309 0.229 1.00 86.44 136 THR A N 1
ATOM 1048 C CA . THR A 1 136 ? 8.219 2.132 1.654 1.00 86.44 136 THR A CA 1
ATOM 1049 C C . THR A 1 136 ? 8.542 3.386 2.469 1.00 86.44 136 THR A C 1
ATOM 1051 O O . THR A 1 136 ? 7.777 3.795 3.337 1.00 86.44 136 THR A O 1
ATOM 1054 N N . ILE A 1 137 ? 9.659 4.056 2.180 1.00 86.56 137 ILE A N 1
ATOM 1055 C CA . ILE A 1 137 ? 10.007 5.318 2.850 1.00 86.56 137 ILE A CA 1
ATOM 1056 C C . ILE A 1 137 ? 9.040 6.433 2.420 1.00 86.56 137 ILE A C 1
ATOM 1058 O O . ILE A 1 137 ? 8.513 7.174 3.252 1.00 86.56 137 ILE A O 1
ATOM 1062 N N . MET A 1 138 ? 8.765 6.531 1.118 1.00 83.94 138 MET A N 1
ATOM 1063 C CA . MET A 1 138 ? 7.888 7.553 0.544 1.00 83.94 138 MET A CA 1
ATOM 1064 C C . MET A 1 138 ? 6.425 7.374 0.950 1.00 83.94 138 MET A C 1
ATOM 1066 O O . MET A 1 138 ? 5.700 8.368 1.041 1.00 83.94 138 MET A O 1
ATOM 1070 N N . SER A 1 139 ? 5.972 6.151 1.245 1.00 79.88 139 SER A N 1
ATOM 1071 C CA . SER A 1 139 ? 4.607 5.948 1.723 1.00 79.88 139 SER A CA 1
ATOM 1072 C C . SER A 1 139 ? 4.354 6.686 3.029 1.00 79.88 139 SER A C 1
ATOM 1074 O O . SER A 1 139 ? 3.320 7.331 3.125 1.00 79.88 139 SER A O 1
ATOM 1076 N N . PHE A 1 140 ? 5.301 6.741 3.969 1.00 78.06 140 PHE A N 1
ATOM 1077 C CA . PHE A 1 140 ? 5.123 7.538 5.193 1.00 78.06 140 PHE A CA 1
ATOM 1078 C C . PHE A 1 140 ? 4.970 9.044 4.912 1.00 78.06 140 PHE A C 1
ATOM 1080 O O . PHE A 1 140 ? 4.248 9.742 5.623 1.00 78.06 140 PHE A O 1
ATOM 1087 N N . SER A 1 141 ? 5.593 9.551 3.842 1.00 74.69 141 SER A N 1
ATOM 1088 C CA . SER A 1 141 ? 5.510 10.964 3.437 1.00 74.69 141 SER A CA 1
ATOM 1089 C C . SER A 1 141 ? 4.120 11.353 2.910 1.00 74.69 141 SER A C 1
ATOM 1091 O O . SER A 1 141 ? 3.655 12.482 3.083 1.00 74.69 141 SER A O 1
ATOM 1093 N N . SER A 1 142 ? 3.394 10.401 2.319 1.00 66.38 142 SER A N 1
ATOM 1094 C CA . SER A 1 142 ? 2.075 10.641 1.721 1.00 66.38 142 SER A CA 1
ATOM 1095 C C . SER A 1 142 ? 0.961 10.939 2.742 1.00 66.38 142 SER A C 1
ATOM 1097 O O . SER A 1 142 ? -0.139 11.318 2.318 1.00 66.38 142 SER A O 1
ATOM 1099 N N . ALA A 1 143 ? 1.188 10.762 4.050 1.00 58.00 143 ALA A N 1
ATOM 1100 C CA . ALA A 1 143 ? 0.155 10.924 5.078 1.00 58.00 143 ALA A CA 1
ATOM 1101 C C . ALA A 1 143 ? -0.471 12.338 5.058 1.00 58.00 143 ALA A C 1
ATOM 1103 O O . ALA A 1 143 ? -1.658 12.519 5.346 1.00 58.00 143 ALA A O 1
ATOM 1104 N N . SER A 1 144 ? 0.294 13.342 4.617 1.00 50.94 144 SER A N 1
ATOM 1105 C CA . SER A 1 144 ? -0.023 14.758 4.825 1.00 50.94 144 SER A CA 1
ATOM 1106 C C . SER A 1 144 ? -0.907 15.415 3.751 1.00 50.94 144 SER A C 1
ATOM 1108 O O . SER A 1 144 ? -1.623 16.355 4.083 1.00 50.94 144 SER A O 1
ATOM 1110 N N . VAL A 1 145 ? -0.927 14.953 2.486 1.00 53.19 145 V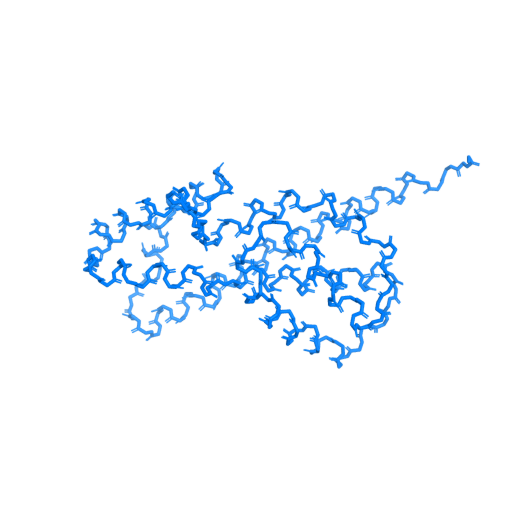AL A N 1
ATOM 1111 C CA . VAL A 1 145 ? -1.599 15.694 1.379 1.00 53.19 145 VAL A CA 1
ATOM 1112 C C . VAL A 1 145 ? -2.341 14.784 0.361 1.00 53.19 145 VAL A C 1
ATOM 1114 O O . VAL A 1 145 ? -1.746 13.811 -0.109 1.00 53.19 145 VAL A O 1
ATOM 1117 N N . PRO A 1 146 ? -3.649 14.987 0.074 1.00 44.97 146 PRO A N 1
ATOM 1118 C CA . PRO A 1 146 ? -4.363 14.341 -1.047 1.00 44.97 146 PRO A CA 1
ATOM 1119 C C . PRO A 1 146 ? -3.818 14.865 -2.393 1.00 44.97 146 PRO A C 1
ATOM 1121 O O . PRO A 1 146 ? -3.462 16.035 -2.460 1.00 44.97 146 PRO A O 1
ATOM 1124 N N . SER A 1 147 ? -3.685 14.028 -3.431 1.00 55.22 147 SER A N 1
ATOM 1125 C CA . SER A 1 147 ? -2.918 14.279 -4.687 1.00 55.22 147 SER A CA 1
ATOM 1126 C C . SER A 1 147 ? -1.378 14.285 -4.605 1.00 55.22 147 SER A C 1
ATOM 1128 O O . SER A 1 147 ? -0.718 14.315 -5.642 1.00 55.22 147 SER A O 1
ATOM 1130 N N . ALA A 1 148 ? -0.755 14.151 -3.425 1.00 64.88 148 ALA A N 1
ATOM 1131 C CA . ALA A 1 148 ? 0.712 13.993 -3.336 1.00 64.88 148 ALA A CA 1
ATOM 1132 C C . ALA A 1 148 ? 1.220 12.644 -3.878 1.00 64.88 148 ALA A C 1
ATOM 1134 O O . ALA A 1 148 ? 2.405 12.479 -4.149 1.00 64.88 148 ALA A O 1
ATOM 1135 N N . ALA A 1 149 ? 0.312 11.687 -4.061 1.00 68.69 149 ALA A N 1
ATOM 1136 C CA . ALA A 1 149 ? 0.547 10.377 -4.645 1.00 68.69 149 ALA A CA 1
ATOM 1137 C C . ALA A 1 149 ? 1.398 10.414 -5.922 1.00 68.69 149 ALA A C 1
ATOM 1139 O O . ALA A 1 149 ? 2.449 9.779 -5.982 1.00 68.69 149 ALA A O 1
ATOM 1140 N N . LEU A 1 150 ? 0.949 11.175 -6.920 1.00 75.69 150 LEU A N 1
ATOM 1141 C CA . LEU A 1 150 ? 1.601 11.271 -8.224 1.00 75.69 150 LEU A CA 1
ATOM 1142 C C . LEU A 1 150 ? 2.939 12.000 -8.147 1.00 75.69 150 LEU A C 1
ATOM 1144 O O . LEU A 1 150 ? 3.890 11.620 -8.824 1.00 75.69 150 LEU A O 1
ATOM 1148 N N . VAL A 1 151 ? 3.030 13.018 -7.288 1.00 80.12 151 VAL A N 1
ATOM 1149 C CA . VAL A 1 151 ? 4.278 13.754 -7.057 1.00 80.12 151 VAL A CA 1
ATOM 1150 C C . VAL A 1 151 ? 5.339 12.824 -6.470 1.00 80.12 151 VAL A C 1
ATOM 1152 O O . VAL A 1 151 ? 6.488 12.860 -6.897 1.00 80.12 151 VAL A O 1
ATOM 1155 N N . LEU A 1 152 ? 4.957 11.939 -5.548 1.00 83.56 152 LEU A N 1
ATOM 1156 C CA . LEU A 1 152 ? 5.867 10.943 -4.981 1.00 83.56 152 LEU A CA 1
ATOM 1157 C C . LEU A 1 152 ? 6.308 9.909 -6.023 1.00 83.56 152 LEU A C 1
ATOM 1159 O O . LEU A 1 152 ? 7.490 9.578 -6.067 1.00 83.56 152 LEU A O 1
ATOM 1163 N N . VAL A 1 153 ? 5.409 9.442 -6.900 1.00 84.69 153 VAL A N 1
ATOM 1164 C CA . VAL A 1 153 ? 5.801 8.573 -8.028 1.00 84.69 153 VAL A CA 1
ATOM 1165 C C . VAL A 1 153 ? 6.810 9.291 -8.921 1.00 84.69 153 VAL A C 1
ATOM 1167 O O . VAL A 1 153 ? 7.847 8.716 -9.246 1.00 84.69 153 VAL A O 1
ATOM 1170 N N . LEU A 1 154 ? 6.548 10.555 -9.266 1.00 84.94 154 LEU A N 1
ATOM 1171 C CA . LEU A 1 154 ? 7.471 11.370 -10.050 1.00 84.94 154 LEU A CA 1
ATOM 1172 C C . LEU A 1 154 ? 8.837 11.484 -9.362 1.00 84.94 154 LEU A C 1
ATOM 1174 O O . LEU A 1 154 ? 9.844 11.285 -10.030 1.00 84.94 154 LEU A O 1
ATOM 1178 N N . MET A 1 155 ? 8.885 11.745 -8.052 1.00 85.31 155 MET A N 1
ATOM 1179 C CA . MET A 1 155 ? 10.143 11.805 -7.295 1.00 85.31 155 MET A CA 1
ATOM 1180 C C . MET A 1 155 ? 10.921 10.485 -7.347 1.00 85.31 155 MET A C 1
ATOM 1182 O O . MET A 1 155 ? 12.136 10.496 -7.524 1.00 85.31 155 MET A O 1
ATOM 1186 N N . ILE A 1 156 ? 10.243 9.341 -7.216 1.00 87.62 156 ILE A N 1
ATOM 1187 C CA . ILE A 1 156 ? 10.895 8.025 -7.281 1.00 87.62 156 ILE A CA 1
ATOM 1188 C C . ILE A 1 156 ? 11.465 7.793 -8.687 1.00 87.62 156 ILE A C 1
ATOM 1190 O O . ILE A 1 156 ? 12.637 7.455 -8.841 1.00 87.62 156 ILE A O 1
ATOM 1194 N N . VAL A 1 157 ? 10.658 8.028 -9.718 1.00 86.94 157 VAL A N 1
ATOM 1195 C CA . VAL A 1 157 ? 11.014 7.813 -11.128 1.00 86.94 157 VAL A CA 1
ATOM 1196 C C . VAL A 1 157 ? 12.180 8.715 -11.555 1.00 86.94 157 VAL A C 1
ATOM 1198 O O . VAL A 1 157 ? 13.128 8.228 -12.173 1.00 86.94 157 VAL A O 1
ATOM 1201 N N . THR A 1 158 ? 12.176 9.996 -11.165 1.00 86.31 158 THR A N 1
ATOM 1202 C CA . THR A 1 158 ? 13.289 10.918 -11.449 1.00 86.31 158 THR A CA 1
ATOM 1203 C C . THR A 1 158 ? 14.548 10.563 -10.667 1.00 86.31 158 THR A C 1
ATOM 1205 O O . THR A 1 158 ? 15.637 10.651 -11.229 1.00 86.31 158 THR A O 1
ATOM 1208 N N . SER A 1 159 ? 14.426 10.087 -9.420 1.00 85.94 159 SER A N 1
ATOM 1209 C CA . SER A 1 159 ? 15.586 9.640 -8.633 1.00 85.94 159 SER A CA 1
ATOM 1210 C C . SER A 1 159 ? 16.307 8.427 -9.235 1.00 85.94 159 SER A C 1
ATOM 1212 O O . SER A 1 159 ? 17.498 8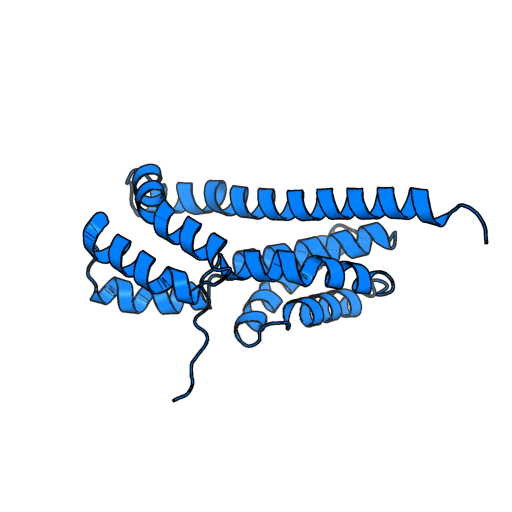.243 -9.007 1.00 85.94 159 SER A O 1
ATOM 1214 N N . MET A 1 160 ? 15.596 7.618 -10.026 1.00 83.12 160 MET A N 1
ATOM 1215 C CA . MET A 1 160 ? 16.114 6.405 -10.671 1.00 83.12 160 MET A CA 1
ATOM 1216 C C . MET A 1 160 ? 16.489 6.606 -12.145 1.00 83.12 160 MET A C 1
ATOM 1218 O O . MET A 1 160 ? 16.967 5.670 -12.783 1.00 83.12 160 MET A O 1
ATOM 1222 N N . GLY A 1 161 ? 16.266 7.803 -12.696 1.00 81.75 161 GLY A N 1
ATOM 1223 C CA . GLY A 1 161 ? 16.542 8.115 -14.101 1.00 81.75 161 GLY A CA 1
ATOM 1224 C C . GLY A 1 161 ? 15.572 7.469 -15.097 1.00 81.75 161 GLY A C 1
ATOM 1225 O O . GLY A 1 161 ? 15.898 7.352 -16.278 1.00 81.75 161 GLY A O 1
ATOM 1226 N N . ILE A 1 162 ? 14.387 7.049 -14.646 1.00 83.25 162 ILE A N 1
ATOM 1227 C CA . ILE A 1 162 ? 13.358 6.480 -15.522 1.00 83.25 162 ILE A CA 1
ATOM 1228 C C . ILE A 1 162 ? 12.690 7.630 -16.311 1.00 83.25 162 ILE A C 1
ATOM 1230 O O . ILE A 1 162 ? 12.328 8.650 -15.716 1.00 83.25 162 ILE A O 1
ATOM 1234 N N . PRO A 1 163 ? 12.500 7.510 -17.640 1.00 80.44 163 PRO A N 1
ATOM 1235 C CA . PRO A 1 163 ? 11.836 8.541 -18.439 1.00 80.44 163 PRO A CA 1
ATOM 1236 C C . PRO A 1 163 ? 10.397 8.822 -17.972 1.00 80.44 163 PRO A C 1
ATOM 1238 O O . PRO A 1 163 ? 9.612 7.910 -17.739 1.00 80.44 163 PRO A O 1
ATOM 1241 N N . THR A 1 164 ? 10.004 10.095 -17.886 1.00 76.94 164 THR A N 1
ATOM 1242 C CA . THR A 1 164 ? 8.689 10.521 -17.353 1.00 76.94 164 THR A CA 1
ATOM 1243 C C . THR A 1 164 ? 7.624 10.762 -18.427 1.00 76.94 164 THR A C 1
ATOM 1245 O O . THR A 1 164 ? 6.543 11.269 -18.129 1.00 76.94 164 THR A O 1
ATOM 1248 N N . LYS A 1 165 ? 7.904 10.395 -19.683 1.00 75.19 165 LYS A N 1
ATOM 1249 C CA . LYS A 1 165 ? 7.036 10.657 -20.845 1.00 75.19 165 LYS A CA 1
ATOM 1250 C C . LYS A 1 165 ? 5.625 10.074 -20.690 1.00 75.19 165 LYS A C 1
ATOM 1252 O O . LYS A 1 165 ? 4.666 10.687 -21.149 1.00 75.19 165 LYS A O 1
ATOM 1257 N N . ASP A 1 166 ? 5.514 8.942 -19.999 1.00 75.44 166 ASP A N 1
ATOM 1258 C CA . ASP A 1 166 ? 4.267 8.193 -19.818 1.00 75.44 166 ASP A CA 1
ATOM 1259 C C . ASP A 1 166 ? 3.566 8.494 -18.479 1.00 75.44 166 ASP A C 1
ATOM 1261 O O . ASP A 1 166 ? 2.480 7.984 -18.209 1.00 75.44 166 ASP A O 1
ATOM 1265 N N . LEU A 1 167 ? 4.127 9.390 -17.653 1.00 74.62 167 LEU A N 1
ATOM 1266 C CA . LEU A 1 167 ? 3.523 9.833 -16.389 1.00 74.62 167 LEU A CA 1
ATOM 1267 C C . LEU A 1 167 ? 2.087 10.381 -16.541 1.00 74.62 167 LEU A C 1
ATOM 1269 O O . LEU A 1 167 ? 1.262 10.073 -15.678 1.00 74.62 167 LEU A O 1
ATOM 1273 N N . PRO A 1 168 ? 1.726 11.131 -17.608 1.00 76.75 168 PRO A N 1
ATOM 1274 C CA . PRO A 1 168 ? 0.351 11.586 -17.829 1.00 76.75 168 PRO A CA 1
ATOM 1275 C C . PRO A 1 168 ? -0.692 10.458 -17.860 1.00 76.75 168 PRO A C 1
ATOM 1277 O O . PRO A 1 168 ? -1.854 10.701 -17.550 1.00 76.75 168 PRO A O 1
ATOM 1280 N N . LEU A 1 169 ? -0.303 9.219 -18.184 1.00 71.81 169 LEU A N 1
ATOM 1281 C CA . LEU A 1 169 ? -1.218 8.073 -18.178 1.00 71.81 169 LEU A CA 1
ATOM 1282 C C . LEU A 1 169 ? -1.649 7.685 -16.759 1.00 71.81 169 LEU A C 1
ATOM 1284 O O . LEU A 1 169 ? -2.788 7.265 -16.562 1.00 71.81 169 LEU A O 1
ATOM 1288 N N . LEU A 1 170 ? -0.785 7.882 -15.758 1.00 71.25 170 LEU A N 1
ATOM 1289 C CA . LEU A 1 170 ? -1.149 7.645 -14.360 1.00 71.25 170 LEU A CA 1
ATOM 1290 C C . LEU A 1 170 ? -2.184 8.658 -13.857 1.00 71.25 170 LEU A C 1
ATOM 1292 O O . LEU A 1 170 ? -3.013 8.292 -13.030 1.00 71.25 170 LEU A O 1
ATOM 1296 N N . PHE A 1 171 ? -2.222 9.883 -14.398 1.00 70.06 171 PHE A N 1
ATOM 1297 C CA . PHE A 1 171 ? -3.268 10.861 -14.061 1.00 70.06 171 PHE A CA 1
ATOM 1298 C C . PHE A 1 171 ? -4.670 10.379 -14.456 1.00 70.06 171 PHE A C 1
ATOM 1300 O O . PHE A 1 171 ? -5.635 10.692 -13.764 1.00 70.06 171 PHE A O 1
ATOM 1307 N N . ALA A 1 172 ? -4.797 9.584 -15.526 1.00 65.69 172 ALA A N 1
ATOM 1308 C CA . ALA A 1 172 ? -6.083 9.015 -15.935 1.00 65.69 172 ALA A CA 1
ATOM 1309 C C . ALA A 1 172 ? -6.625 7.984 -14.925 1.00 65.69 172 ALA A C 1
ATOM 1311 O O . ALA A 1 172 ? -7.826 7.726 -14.884 1.00 65.69 172 ALA A O 1
ATOM 1312 N N . ILE A 1 173 ? -5.744 7.404 -14.105 1.00 63.72 173 ILE A N 1
ATOM 1313 C CA . ILE A 1 173 ? -6.065 6.369 -13.114 1.00 63.72 173 ILE A CA 1
ATOM 1314 C C . ILE A 1 173 ? -6.043 6.921 -11.686 1.00 63.72 173 ILE A C 1
ATOM 1316 O O . ILE A 1 173 ? -6.644 6.319 -10.796 1.00 63.72 173 ILE A O 1
ATOM 1320 N N . ASP A 1 174 ? -5.409 8.074 -11.461 1.00 67.56 174 ASP A N 1
ATOM 1321 C CA . ASP A 1 174 ? -5.274 8.706 -10.145 1.00 67.56 174 ASP A CA 1
ATOM 1322 C C . ASP A 1 174 ? -6.627 8.856 -9.443 1.00 67.56 174 ASP A C 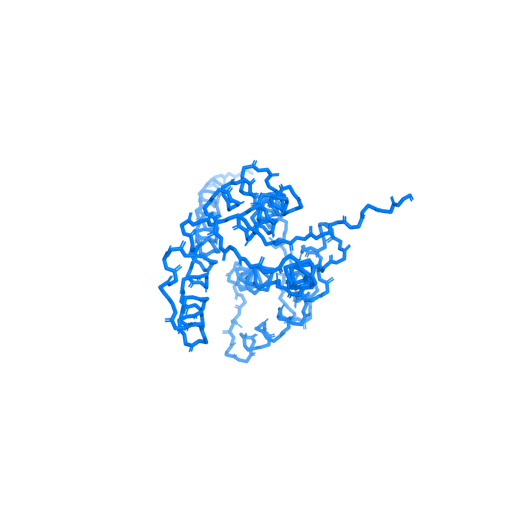1
ATOM 1324 O O . ASP A 1 174 ? -6.750 8.506 -8.278 1.00 67.56 174 ASP A O 1
ATOM 1328 N N . TRP A 1 175 ? -7.686 9.220 -10.174 1.00 59.12 175 TRP A N 1
ATOM 1329 C CA . TRP A 1 175 ? -9.047 9.295 -9.626 1.00 59.12 175 TRP A CA 1
ATOM 1330 C C . TRP A 1 175 ? -9.580 7.943 -9.104 1.00 59.12 175 TRP A C 1
ATOM 1332 O O . TRP A 1 175 ? -10.216 7.862 -8.048 1.00 59.12 175 TRP A O 1
ATOM 1342 N N . LEU A 1 176 ? -9.293 6.857 -9.826 1.00 55.41 176 LEU A N 1
ATOM 1343 C CA . LEU A 1 176 ? -9.753 5.504 -9.501 1.00 55.41 176 LEU A CA 1
ATOM 1344 C C . LEU A 1 176 ? -8.934 4.901 -8.348 1.00 55.41 176 LEU A C 1
ATOM 1346 O O . LEU A 1 176 ? -9.460 4.139 -7.532 1.00 55.41 176 LEU A O 1
ATOM 1350 N N . VAL A 1 177 ? -7.656 5.271 -8.249 1.00 53.97 177 VAL A N 1
ATOM 1351 C CA . VAL A 1 177 ? -6.752 4.796 -7.199 1.00 53.97 177 VAL A CA 1
ATOM 1352 C C . VAL A 1 177 ? -6.835 5.634 -5.927 1.00 53.97 177 VAL A C 1
ATOM 1354 O O . VAL A 1 177 ? -6.771 5.053 -4.845 1.00 53.97 177 VAL A O 1
ATOM 1357 N N . ASP A 1 178 ? -7.060 6.945 -6.001 1.00 57.44 178 ASP A N 1
ATOM 1358 C CA . ASP A 1 178 ? -7.305 7.784 -4.819 1.00 57.44 178 ASP A CA 1
ATOM 1359 C C . ASP A 1 178 ? -8.517 7.259 -4.033 1.00 57.44 178 ASP A C 1
ATOM 1361 O O . ASP A 1 178 ? -8.434 7.067 -2.821 1.00 57.44 178 ASP A O 1
ATOM 1365 N N . SER A 1 179 ? -9.566 6.832 -4.749 1.00 48.59 179 SER A N 1
ATOM 1366 C CA . SER A 1 179 ? -10.761 6.191 -4.176 1.00 48.59 179 SER A CA 1
ATOM 1367 C C . SER A 1 179 ? -10.498 4.834 -3.496 1.00 48.59 179 SER A C 1
ATOM 1369 O O . SER A 1 179 ? -11.258 4.412 -2.626 1.00 48.59 179 SER A O 1
ATOM 1371 N N . ARG A 1 180 ? -9.428 4.124 -3.881 1.00 47.78 180 ARG A N 1
ATOM 1372 C CA . ARG A 1 180 ? -8.994 2.851 -3.266 1.00 47.78 180 ARG A CA 1
ATOM 1373 C C . ARG A 1 180 ? -7.976 3.075 -2.148 1.00 47.78 180 ARG A C 1
ATOM 1375 O O . ARG A 1 180 ? -7.921 2.284 -1.212 1.00 47.78 180 ARG A O 1
ATOM 1382 N N . ARG A 1 181 ? -7.186 4.150 -2.204 1.00 50.12 181 ARG A N 1
ATOM 1383 C CA . ARG A 1 181 ? -6.232 4.535 -1.149 1.00 50.12 181 ARG A CA 1
ATOM 1384 C C . ARG A 1 181 ? -6.944 5.005 0.111 1.00 50.12 181 ARG A C 1
ATOM 1386 O O . ARG A 1 181 ? -6.458 4.745 1.206 1.00 50.12 181 ARG A O 1
ATOM 1393 N N . THR A 1 182 ? -8.119 5.607 -0.023 1.00 47.69 182 THR A N 1
ATOM 1394 C CA . THR A 1 182 ? -9.019 5.914 1.097 1.00 47.69 182 THR A CA 1
ATOM 1395 C C . THR A 1 182 ? -9.684 4.692 1.725 1.00 47.69 182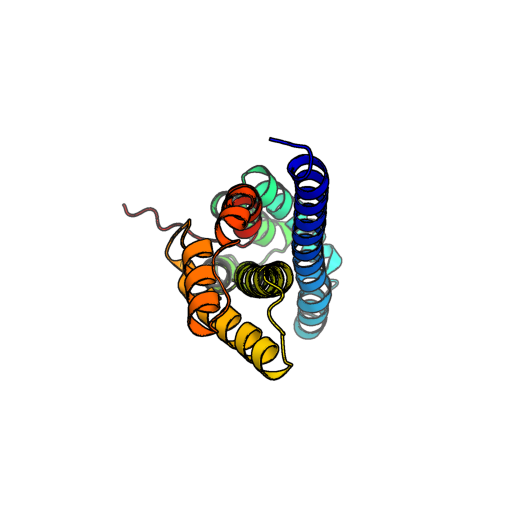 THR A C 1
ATOM 1397 O O . THR A 1 182 ? -10.297 4.818 2.781 1.00 47.69 182 THR A O 1
ATOM 1400 N N . MET A 1 183 ? -9.540 3.502 1.141 1.00 42.94 183 MET A N 1
ATOM 1401 C CA . MET A 1 183 ? -9.927 2.247 1.791 1.00 42.94 183 MET A CA 1
ATOM 1402 C C . MET A 1 183 ? -8.998 1.924 2.981 1.00 42.94 183 MET A C 1
ATOM 1404 O O . MET A 1 183 ? -9.387 1.190 3.887 1.00 42.94 183 MET A O 1
ATOM 1408 N N . GLN A 1 184 ? -7.806 2.534 3.017 1.00 44.38 184 GLN A N 1
ATOM 1409 C CA . GLN A 1 184 ? -6.917 2.583 4.173 1.00 44.38 184 GLN A CA 1
ATOM 1410 C C . GLN A 1 184 ? -7.157 3.877 4.935 1.00 44.38 184 GLN A C 1
ATOM 1412 O O . GLN A 1 184 ? -7.247 4.960 4.351 1.00 44.38 184 GLN A O 1
ATOM 1417 N N . ILE A 1 185 ? -7.346 3.745 6.245 1.00 37.91 185 ILE A N 1
ATOM 1418 C CA . ILE A 1 185 ? -7.916 4.823 7.027 1.00 37.91 185 ILE A CA 1
ATOM 1419 C C . ILE A 1 185 ? -6.965 6.042 6.953 1.00 37.91 185 ILE A C 1
ATOM 1421 O O . ILE A 1 185 ? -5.760 5.903 7.072 1.00 37.91 185 ILE A O 1
ATOM 1425 N N . ARG A 1 186 ? -7.479 7.258 6.780 1.00 39.38 186 ARG A N 1
ATOM 1426 C CA . ARG A 1 186 ? -6.750 8.519 6.783 1.00 39.38 186 ARG A CA 1
ATOM 1427 C C . ARG A 1 186 ? -7.597 9.534 7.525 1.00 39.38 186 ARG A C 1
ATOM 1429 O O . ARG A 1 186 ? -8.677 9.911 7.069 1.00 39.38 186 ARG A O 1
ATOM 1436 N N . ILE A 1 187 ? -7.119 9.970 8.688 1.00 35.69 187 ILE A N 1
ATOM 1437 C CA . ILE A 1 187 ? -7.756 11.054 9.435 1.00 35.69 187 ILE A CA 1
ATOM 1438 C C . ILE A 1 187 ? -7.313 12.356 8.780 1.00 35.69 187 ILE A C 1
ATOM 1440 O O . ILE A 1 187 ? -6.211 12.850 9.009 1.00 35.69 187 ILE A O 1
ATOM 1444 N N . ARG A 1 188 ? -8.180 12.931 7.948 1.00 35.12 188 ARG A N 1
ATOM 1445 C CA . ARG A 1 188 ? -8.021 14.324 7.538 1.00 35.12 188 ARG A CA 1
ATOM 1446 C C . ARG A 1 188 ? -8.266 15.176 8.784 1.00 35.12 188 ARG A C 1
ATOM 1448 O O . ARG A 1 188 ? -9.398 15.242 9.258 1.00 35.12 188 ARG A O 1
ATOM 1455 N N . LYS A 1 189 ? -7.217 15.808 9.328 1.00 34.62 189 LYS A N 1
ATOM 1456 C CA . LYS A 1 189 ? -7.369 16.885 10.318 1.00 34.62 189 LYS A CA 1
ATOM 1457 C C . LYS A 1 189 ? -8.334 17.919 9.728 1.00 34.62 189 LYS A C 1
ATOM 1459 O O . LYS A 1 189 ? -7.986 18.614 8.775 1.00 34.62 189 LYS A O 1
ATOM 1464 N N . ARG A 1 190 ? -9.548 18.009 10.271 1.00 30.94 190 ARG A N 1
ATOM 1465 C CA . ARG A 1 190 ? -10.319 19.251 10.222 1.00 30.94 190 ARG A CA 1
ATOM 1466 C C . ARG A 1 190 ? -9.691 20.143 11.286 1.00 30.94 190 ARG A C 1
ATOM 1468 O O . ARG A 1 190 ? -9.850 19.871 12.472 1.00 30.94 190 ARG A O 1
ATOM 1475 N N . SER A 1 191 ? -8.901 21.124 10.854 1.00 31.72 191 SER A N 1
ATOM 1476 C CA . SER A 1 191 ? -8.615 22.277 11.703 1.00 31.72 191 SER A CA 1
ATOM 1477 C C . SER A 1 191 ? -9.949 22.922 12.070 1.00 31.72 191 SER A C 1
ATOM 1479 O O . SER A 1 191 ? -10.821 23.053 11.206 1.00 31.72 191 SER A O 1
ATOM 1481 N N . ALA A 1 192 ? -10.089 23.199 13.365 1.00 36.91 192 ALA A N 1
ATOM 1482 C CA . ALA A 1 192 ? -11.104 24.078 13.923 1.00 36.91 192 ALA A CA 1
ATOM 1483 C C . ALA A 1 192 ? -11.019 25.477 13.299 1.00 36.91 192 ALA A C 1
ATOM 1485 O O . ALA A 1 192 ? -9.909 25.838 12.835 1.00 36.91 192 ALA A O 1
#

Organism: NCBI:txid50390

Sequence (192 aa):
MKMVKVTDIVLVISQLGWFIATILIGVFLSQLIILQPVYYFFVRKNPFKYYLAFTQGTVTAFATASAAAALPVNFNVLDNDLKIHSSITRFVMPIGTNINMDGTALFLASSTVFLAQMTGFNLGTGTILTIWVTSTIMSFSSASVPSAALVLVLMIVTSMGIPTKDLPLLFAIDWLVDSRRTMQIRIRKRSA

Secondary structure (DSSP, 8-state):
--SSHHHHHHHHHHHHHHHHHHHHHHHHHHHHHTHHHHHHHHH-S-HHHHHHHHHHHHHHHHHHT-HHHHHHHHHHIIIIIS---HHHHHHHHHHHHHH--HHHHHHHHHHHHHHHHHTT----HHHHHHHHHHHHHHHHHGGG-TTHHHHHHHHHHHHTT---TTHHHHHHHHHHHHHHHTTS--------

Radius of gyration: 18.94 Å; chains: 1; bounding box: 40×41×66 Å

pLDDT: mean 73.78, std 14.16, range [29.69, 90.0]

InterPro domains:
  IPR001991 Sodium:dicarboxylate symporter [PF00375] (10-183)
  IPR036458 Sodium:dicarboxylate symporter superfamily [G3DSA:1.10.3860.10] (1-185)
  IPR036458 Sodium:dicarboxylate symporter superfamily [SSF118215] (12-183)
  IPR050746 Dicarboxylate/Amino Acid:Cation Symporter [PTHR11958] (2-183)